Protein AF-A0A815YI88-F1 (afdb_monomer)

Foldseek 3Di:
DDPPVVVVVVCCVCVVPPVVPPPPDPPDPQWDQPPPQRDIDGLLQQCLPDQPRLVSVSNVDQSLVPPDPQWDAQPQHRSDTHHLNNACPPDQPHPPSPSNCDPCNVQLVVQHDDPLRQLPPDFSGPDPPDPDTSNPPCVPPDLDDPNNPPPPDCSDDDDDQQQPQFDWDQDDPVRDTFTDEDPQADDRRSPGGAFWEKEKEAEAEDDPDPDFWKKKKKKFKAWPVRDTQPDIDIDIDTCVPPNPPIDIDIGHDNDGHDDLVIFIKMKMWMATPVVRGTFDIDIGGQDCSVDSYGYHYDYYYGDDPPPDD

Sequence (309 aa):
MDLLAVLLILDDVFTRCSTTGIDQSCSHPSLFHCPLSLKCISIHRLVDGVFDCYFGEDEVFPTCQLNDSRRFTCKSEPNKCLSPIALYNGKADCKNNEDEMTETQRNILHGYIPFGLLCDGINDSLLLELNETDETNCEYWPCNNPYTRCNAFRNCFNEIWYCNRGILIRFNINETKKCLCPPSYFGNRCQWQNQRISLTLQLAYRTVSYTIAVFQIIILLIDEQRQISSYYEQITYVPKRDCDTKFNLYILYPDRPKNFSTNYSIHIDIFDKILLTYVASWYLSIPFQFLPVNRIATQLFIPSISLIT

Secondary structure (DSSP, 8-state):
--HHHHHHHHHHHHHHT----S-SS--STTEEEETTTTEEEEGGGSSSSS--STTSGGGSS-GGGS--TTSEEETTEEEEEE-GGGSSSSS--SGGGTTTS-HHHHHHTTT---GGGTTSSS-----TT-S--TTSSGGGS-SSSTTTTTSSS----SS-TTSTTSEEEEETTTTEEEEEPPTTEESTTS-EEPPEEEEEEEEEE--SS-----EEEEEEEE-TT-PEEEEEEEEEE-HHHHTT-EEEEEEEPSSSSPPSSS--EEEEEEEETTTTEEEEEEEEE-S-TTSSEEEEEEEEEEPP-----

Structure (mmCIF, N/CA/C/O backbone):
data_AF-A0A815YI88-F1
#
_entry.id   AF-A0A815YI88-F1
#
loop_
_atom_site.group_PDB
_atom_site.id
_atom_site.type_symbol
_atom_site.label_atom_id
_atom_site.label_alt_id
_atom_site.label_comp_id
_atom_site.label_asym_id
_atom_site.label_entity_id
_atom_site.label_seq_id
_atom_site.pdbx_PDB_ins_code
_atom_site.Cartn_x
_atom_site.Cartn_y
_atom_site.Cartn_z
_atom_site.occupancy
_atom_site.B_iso_or_equiv
_atom_site.auth_seq_id
_atom_site.auth_comp_id
_atom_site.auth_asym_id
_atom_site.auth_atom_id
_atom_site.pdbx_PDB_model_num
ATOM 1 N N . MET A 1 1 ? -23.944 16.310 16.059 1.00 48.16 1 MET A N 1
ATOM 2 C CA . MET A 1 1 ? -23.753 16.248 14.596 1.00 48.16 1 MET A CA 1
ATOM 3 C C . MET A 1 1 ? -23.046 17.534 14.215 1.00 48.16 1 MET A C 1
ATOM 5 O O . MET A 1 1 ? -23.696 18.505 13.857 1.00 48.16 1 MET A O 1
ATOM 9 N N . ASP A 1 2 ? -21.734 17.578 14.433 1.00 43.19 2 ASP A N 1
ATOM 10 C CA . ASP A 1 2 ? -20.955 18.799 14.243 1.00 43.19 2 ASP A CA 1
ATOM 11 C C . ASP A 1 2 ? -20.420 18.838 12.819 1.00 43.19 2 ASP A C 1
ATOM 13 O O . ASP A 1 2 ? -19.425 18.189 12.499 1.00 43.19 2 ASP A O 1
ATOM 17 N N . LEU A 1 3 ? -21.077 19.637 11.972 1.00 46.56 3 LEU A N 1
ATOM 18 C CA . LEU A 1 3 ? -20.552 20.059 10.668 1.00 46.56 3 LEU A CA 1
ATOM 19 C C . LEU A 1 3 ? -19.097 20.547 10.780 1.00 46.56 3 LEU A C 1
ATOM 21 O O . LEU A 1 3 ? -18.315 20.367 9.857 1.00 46.56 3 LEU A O 1
ATOM 25 N N . LEU A 1 4 ? -18.741 21.112 11.937 1.00 47.62 4 LEU A N 1
ATOM 26 C CA . LEU A 1 4 ? -17.405 21.580 12.290 1.00 47.62 4 LEU A CA 1
ATOM 27 C C . LEU A 1 4 ? -16.355 20.462 12.323 1.00 47.62 4 LEU A C 1
ATOM 29 O O . LEU A 1 4 ? -15.236 20.686 11.887 1.00 47.62 4 LEU A O 1
ATOM 33 N N . ALA A 1 5 ? -16.698 19.256 12.785 1.00 49.94 5 ALA A N 1
ATOM 34 C CA . ALA A 1 5 ? -15.752 18.138 12.813 1.00 49.94 5 ALA A CA 1
ATOM 35 C C . ALA A 1 5 ? -15.472 17.603 11.400 1.00 49.94 5 ALA A C 1
ATOM 37 O O . ALA A 1 5 ? -14.335 17.275 11.075 1.00 49.94 5 ALA A O 1
ATOM 38 N N . VAL A 1 6 ? -16.499 17.579 10.543 1.00 53.03 6 VAL A N 1
ATOM 39 C CA . VAL A 1 6 ? -16.359 17.213 9.125 1.00 53.03 6 VAL A CA 1
ATOM 40 C C . VAL A 1 6 ? -15.556 18.277 8.373 1.00 53.03 6 VAL A C 1
ATOM 42 O O . VAL A 1 6 ? -14.667 17.927 7.606 1.00 53.03 6 VAL A O 1
ATOM 45 N N . LEU A 1 7 ? -15.796 19.565 8.644 1.00 53.69 7 LEU A N 1
ATOM 46 C CA . LEU A 1 7 ? -15.020 20.677 8.084 1.00 53.69 7 LEU A CA 1
ATOM 47 C C . LEU A 1 7 ? -13.553 20.650 8.516 1.00 53.69 7 LEU A C 1
ATOM 49 O O . LEU A 1 7 ? -12.688 20.855 7.681 1.00 53.69 7 LEU A O 1
ATOM 53 N N . LEU A 1 8 ? -13.259 20.336 9.780 1.00 54.03 8 LEU A N 1
ATOM 54 C CA . LEU A 1 8 ? -11.881 20.233 10.270 1.00 54.03 8 LEU A CA 1
ATOM 55 C C . LEU A 1 8 ? -11.125 19.047 9.652 1.00 54.03 8 LEU A C 1
ATOM 57 O O . LEU A 1 8 ? -9.927 19.150 9.399 1.00 54.03 8 LEU A O 1
ATOM 61 N N . ILE A 1 9 ? -11.817 17.935 9.378 1.00 53.88 9 ILE A N 1
ATOM 62 C CA . ILE A 1 9 ? -11.241 16.804 8.637 1.00 53.88 9 ILE A CA 1
ATOM 63 C C . ILE A 1 9 ? -11.025 17.189 7.173 1.00 53.88 9 ILE A C 1
ATOM 65 O O . ILE A 1 9 ? -9.971 16.882 6.631 1.00 53.88 9 ILE A O 1
ATOM 69 N N . LEU A 1 10 ? -11.975 17.885 6.542 1.00 55.25 10 LEU A N 1
ATOM 70 C CA . LEU A 1 10 ? -11.810 18.402 5.183 1.00 55.25 10 LEU A CA 1
ATOM 71 C C . LEU A 1 10 ? -10.631 19.381 5.112 1.00 55.25 10 LEU A C 1
ATOM 73 O O . LEU A 1 10 ? -9.791 19.226 4.236 1.00 55.25 10 LEU A O 1
ATOM 7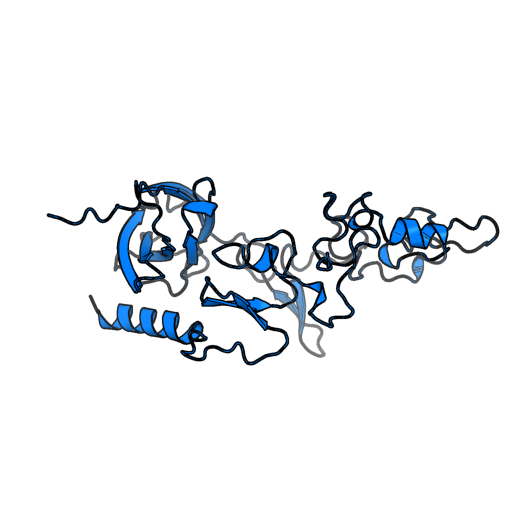7 N N . ASP A 1 11 ? -10.499 20.310 6.056 1.00 48.44 11 ASP A N 1
ATOM 78 C CA . ASP A 1 11 ? -9.387 21.260 6.099 1.00 48.44 11 ASP A CA 1
ATOM 79 C C . ASP A 1 11 ? -8.038 20.558 6.318 1.00 48.44 11 ASP A C 1
ATOM 81 O O . ASP A 1 11 ? -7.087 20.901 5.624 1.00 48.44 11 ASP A O 1
ATOM 85 N N . ASP A 1 12 ? -7.920 19.542 7.188 1.00 49.91 12 ASP A N 1
ATOM 86 C CA . ASP A 1 12 ? -6.674 18.755 7.349 1.00 49.91 12 ASP A CA 1
ATOM 87 C C . ASP A 1 12 ? -6.379 17.873 6.112 1.00 49.91 12 ASP A C 1
ATOM 89 O O . ASP A 1 12 ? -5.225 17.751 5.695 1.00 49.91 12 ASP A O 1
ATOM 93 N N . VAL A 1 13 ? -7.412 17.319 5.459 1.00 51.47 13 VAL A N 1
ATOM 94 C CA . VAL A 1 13 ? -7.309 16.562 4.191 1.00 51.47 13 VAL A CA 1
ATOM 95 C C . VAL A 1 13 ? -6.851 17.465 3.042 1.00 51.47 13 VAL A C 1
ATOM 97 O O . VAL A 1 13 ? -5.975 17.080 2.263 1.00 51.47 13 VAL A O 1
ATOM 100 N N . PHE A 1 14 ? -7.394 18.679 2.943 1.00 46.66 14 PHE A N 1
ATOM 101 C CA . PHE A 1 14 ? -7.033 19.638 1.904 1.00 46.66 14 PHE A CA 1
ATOM 102 C C . PHE A 1 14 ? -5.700 20.336 2.198 1.00 46.66 14 PHE A C 1
ATOM 104 O O . PHE A 1 14 ? -4.940 20.569 1.264 1.00 46.66 14 PHE A O 1
ATOM 111 N N . THR A 1 15 ? -5.336 20.604 3.457 1.00 42.03 15 THR A N 1
ATOM 112 C CA . THR A 1 15 ? -4.059 21.269 3.792 1.00 42.03 15 THR A CA 1
ATOM 113 C C . THR A 1 15 ? -2.852 20.335 3.754 1.00 42.03 15 THR A C 1
ATOM 115 O O . THR A 1 15 ? -1.777 20.779 3.352 1.00 42.03 15 THR A O 1
ATOM 118 N N . ARG A 1 16 ? -2.993 19.035 4.056 1.00 43.34 16 ARG A N 1
ATOM 119 C CA . ARG A 1 16 ? -1.872 18.076 3.935 1.00 43.34 16 ARG A CA 1
ATOM 120 C C . ARG A 1 16 ? -1.497 17.731 2.495 1.00 43.34 16 ARG A C 1
ATOM 122 O O . ARG A 1 16 ? -0.395 17.236 2.258 1.00 43.34 16 ARG A O 1
ATOM 129 N N . CYS A 1 17 ? -2.377 18.007 1.537 1.00 38.62 17 CYS A N 1
ATOM 130 C CA . CYS A 1 17 ? -2.108 17.831 0.110 1.00 38.62 17 CYS A CA 1
ATOM 131 C C . CYS A 1 17 ? -2.345 19.097 -0.719 1.00 38.62 17 CYS A C 1
ATOM 133 O O . CYS A 1 17 ? -2.409 19.007 -1.945 1.00 38.62 17 CYS A O 1
ATOM 135 N N . SER A 1 18 ? -2.356 20.284 -0.099 1.00 35.25 18 SER A N 1
ATOM 136 C CA . SER A 1 18 ? -2.237 21.537 -0.847 1.00 35.25 18 SER A CA 1
ATOM 137 C C . SER A 1 18 ? -0.776 21.788 -1.242 1.00 35.25 18 SER A C 1
ATOM 139 O O . SER A 1 18 ? -0.137 22.759 -0.854 1.00 35.25 18 SER A O 1
ATOM 141 N N . THR A 1 19 ? -0.234 20.870 -2.038 1.00 40.72 19 THR A N 1
ATOM 142 C CA . THR A 1 19 ? 0.469 21.275 -3.256 1.00 40.72 19 THR A CA 1
ATOM 143 C C . THR A 1 19 ? -0.492 21.279 -4.448 1.00 40.72 19 THR A C 1
ATOM 145 O O . THR A 1 19 ? -0.055 21.293 -5.592 1.00 40.72 19 THR A O 1
ATOM 148 N N . THR A 1 20 ? -1.805 21.403 -4.219 1.00 45.03 20 THR A N 1
ATOM 149 C CA . THR A 1 20 ? -2.647 22.246 -5.082 1.00 45.03 20 THR A CA 1
ATOM 150 C C . THR A 1 20 ? -2.278 23.707 -4.842 1.00 45.03 20 THR A C 1
ATOM 152 O O . THR A 1 20 ? -3.082 24.529 -4.405 1.00 45.03 20 THR A O 1
ATOM 155 N N . GLY A 1 21 ? -1.014 24.023 -5.115 1.00 37.41 21 GLY A N 1
ATOM 156 C CA . GLY A 1 21 ? -0.670 25.369 -5.483 1.00 37.41 21 GLY A CA 1
ATOM 157 C C . GLY A 1 21 ? -1.466 25.671 -6.741 1.00 37.41 21 GLY A C 1
ATOM 158 O O . GLY A 1 21 ? -1.438 24.925 -7.716 1.00 37.41 21 GLY A O 1
ATOM 159 N N . ILE A 1 22 ? -2.128 26.813 -6.724 1.00 45.34 22 ILE A N 1
ATOM 160 C CA . ILE A 1 22 ? -2.465 27.568 -7.931 1.00 45.34 22 ILE A CA 1
ATOM 161 C C . ILE A 1 22 ? -1.175 27.908 -8.732 1.00 45.34 22 ILE A C 1
ATOM 163 O O . ILE A 1 22 ? -1.239 28.439 -9.836 1.00 45.34 22 ILE A O 1
ATOM 167 N N . ASP A 1 23 ? 0.005 27.540 -8.221 1.00 42.94 23 ASP A N 1
ATOM 168 C CA . ASP A 1 23 ? 1.272 27.540 -8.931 1.00 42.94 23 ASP A CA 1
AT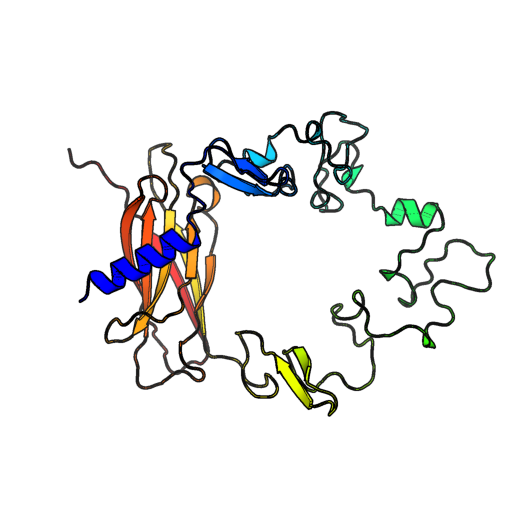OM 169 C C . ASP A 1 23 ? 1.311 26.476 -10.032 1.00 42.94 23 ASP A C 1
ATOM 171 O O . ASP A 1 23 ? 1.536 25.286 -9.814 1.00 42.94 23 ASP A O 1
ATOM 175 N N . GLN A 1 24 ? 1.186 26.974 -11.258 1.00 54.25 24 GLN A N 1
ATOM 176 C CA . GLN A 1 24 ? 1.438 26.317 -12.542 1.00 54.25 24 GLN A CA 1
ATOM 177 C C . GLN A 1 24 ? 2.887 25.806 -12.721 1.00 54.25 24 GLN A C 1
ATOM 179 O O . GLN A 1 24 ? 3.369 25.675 -13.843 1.00 54.25 24 GLN A O 1
ATOM 184 N N . SER A 1 25 ? 3.627 25.541 -11.646 1.00 56.56 25 SER A N 1
ATOM 185 C CA . SER A 1 25 ? 5.025 25.139 -11.723 1.00 56.56 25 SER A CA 1
ATOM 186 C C . SER A 1 25 ? 5.383 24.238 -10.550 1.00 56.56 25 SER A C 1
ATOM 188 O O . SER A 1 25 ? 5.445 24.679 -9.402 1.00 56.56 25 SER A O 1
ATOM 190 N N . CYS A 1 26 ? 5.658 22.963 -10.835 1.00 64.38 26 CYS A N 1
ATOM 191 C CA . CYS A 1 26 ? 6.415 22.138 -9.904 1.00 64.38 26 CYS A CA 1
ATOM 192 C C . CYS A 1 26 ? 7.809 22.788 -9.801 1.00 64.38 26 CYS A C 1
ATOM 194 O O . CYS A 1 26 ? 8.634 22.648 -10.698 1.00 64.38 26 CYS A O 1
ATOM 196 N N . SER A 1 27 ? 8.060 23.552 -8.737 1.00 63.94 27 SER A N 1
ATOM 197 C CA . SER A 1 27 ? 9.231 24.438 -8.621 1.00 63.94 27 SER A CA 1
ATOM 198 C C . SER A 1 27 ? 10.575 23.707 -8.527 1.00 63.94 27 SER A C 1
ATOM 200 O O . SER A 1 27 ? 11.631 24.337 -8.597 1.00 63.94 27 SER A O 1
ATOM 202 N N . HIS A 1 28 ? 10.555 22.379 -8.383 1.00 71.62 28 HIS A N 1
ATOM 203 C CA . HIS A 1 28 ? 11.753 21.561 -8.279 1.00 71.62 28 HIS A CA 1
ATOM 204 C C . HIS A 1 28 ? 12.099 20.901 -9.628 1.00 71.62 28 HIS A C 1
ATOM 206 O O . HIS A 1 28 ? 11.250 20.220 -10.200 1.00 71.62 28 HIS A O 1
ATOM 212 N N . PRO A 1 29 ? 13.355 20.984 -10.106 1.00 72.75 29 PRO A N 1
ATOM 213 C CA . PRO A 1 29 ? 13.770 20.445 -11.410 1.00 72.75 29 PRO A CA 1
ATOM 214 C C . PRO A 1 29 ? 13.679 18.912 -11.528 1.00 72.75 29 PRO A C 1
ATOM 216 O O . PRO A 1 29 ? 13.754 18.371 -12.626 1.00 72.75 29 PRO A O 1
ATOM 219 N N . SER A 1 30 ? 13.521 18.197 -10.409 1.00 75.25 30 SER A N 1
ATOM 220 C CA . SER A 1 30 ? 13.289 16.743 -10.386 1.00 75.25 30 SER A CA 1
ATOM 221 C C . SER A 1 30 ? 11.808 16.344 -10.360 1.00 75.25 30 SER A C 1
ATOM 223 O O . SER A 1 30 ? 11.493 15.158 -10.207 1.00 75.25 30 SER A O 1
ATOM 225 N N . LEU A 1 31 ? 10.899 17.312 -10.493 1.00 80.50 31 LEU A N 1
ATOM 226 C CA . LEU A 1 31 ? 9.464 17.089 -10.584 1.00 80.50 31 LEU A CA 1
ATOM 227 C C . LEU A 1 31 ? 8.971 17.422 -11.993 1.00 80.50 31 LEU A C 1
ATOM 229 O O . LEU A 1 31 ? 9.314 18.449 -12.568 1.00 80.50 31 LEU A O 1
ATOM 233 N N . PHE A 1 32 ? 8.139 16.542 -12.529 1.00 79.38 32 PHE A N 1
ATOM 234 C CA . PHE A 1 32 ? 7.421 16.717 -13.775 1.00 79.38 32 PHE A CA 1
ATOM 235 C C . PHE A 1 32 ? 5.964 17.056 -13.479 1.00 79.38 32 PHE A C 1
ATOM 237 O O . PHE A 1 32 ? 5.307 16.375 -12.689 1.00 79.38 32 PHE A O 1
ATOM 244 N N . HIS A 1 33 ? 5.462 18.103 -14.125 1.00 81.56 33 HIS A N 1
ATOM 245 C CA . HIS A 1 33 ? 4.051 18.448 -14.089 1.00 81.56 33 HIS A CA 1
ATOM 246 C C . HIS A 1 33 ? 3.313 17.678 -15.180 1.00 81.56 33 HIS A C 1
ATOM 248 O O . HIS A 1 33 ? 3.592 17.879 -16.357 1.00 81.56 33 HIS A O 1
ATOM 254 N N . CYS A 1 34 ? 2.360 16.836 -14.792 1.00 80.06 34 CYS A N 1
ATOM 255 C CA . CYS A 1 34 ? 1.446 16.167 -15.707 1.00 80.06 34 CYS A CA 1
ATOM 256 C C . CYS A 1 34 ? 0.489 17.210 -16.337 1.00 80.06 34 CYS A C 1
ATOM 258 O O . CYS A 1 34 ? -0.375 17.716 -15.607 1.00 80.06 34 CYS A O 1
ATOM 260 N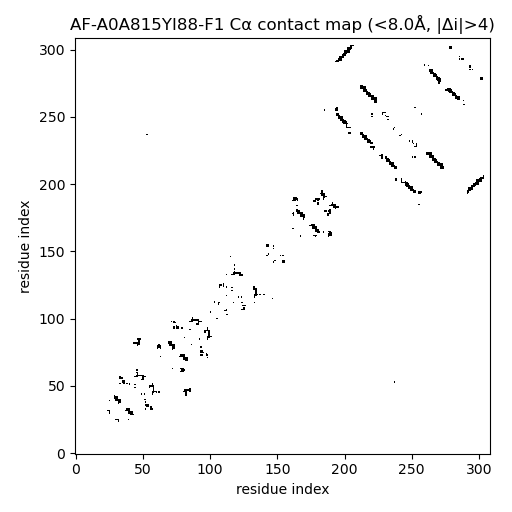 N . PRO A 1 35 ? 0.614 17.552 -17.639 1.00 75.19 35 PRO A N 1
ATOM 261 C CA . PRO A 1 35 ? -0.085 18.700 -18.225 1.00 75.19 35 PRO A CA 1
ATOM 262 C C . PRO A 1 35 ? -1.615 18.591 -18.220 1.00 75.19 35 PRO A C 1
ATOM 264 O O . PRO A 1 35 ? -2.293 19.613 -18.141 1.00 75.19 35 PRO A O 1
ATOM 267 N N . LEU A 1 36 ? -2.174 17.382 -18.271 1.00 72.38 36 LEU A N 1
ATOM 268 C CA . LEU A 1 36 ? -3.618 17.148 -18.190 1.00 72.38 36 LEU A CA 1
ATOM 269 C C . LEU A 1 36 ? -4.063 16.755 -16.778 1.00 72.38 36 LEU A C 1
ATOM 271 O O . LEU A 1 36 ? -5.183 17.049 -16.368 1.00 72.38 36 LEU A O 1
ATOM 275 N N . SER A 1 37 ? -3.198 16.074 -16.027 1.00 65.12 37 SER A N 1
ATOM 276 C CA . SER A 1 37 ? -3.555 15.469 -14.739 1.00 65.12 37 SER A CA 1
ATOM 277 C C . SER A 1 37 ? -3.434 16.415 -13.540 1.00 65.12 37 SER A C 1
ATOM 279 O O . SER A 1 37 ? -3.813 16.021 -12.439 1.00 65.12 37 SER A O 1
ATOM 281 N N . LEU A 1 38 ? -2.881 17.624 -13.715 1.00 71.88 38 LEU A N 1
ATOM 282 C CA . LEU A 1 38 ? -2.643 18.604 -12.639 1.00 71.88 38 LEU A CA 1
ATOM 283 C C . LEU A 1 38 ? -1.913 17.997 -11.420 1.00 71.88 38 LEU A C 1
ATOM 285 O O . LEU A 1 38 ? -2.131 18.383 -10.273 1.00 71.88 38 LEU A O 1
ATOM 289 N N . LYS A 1 39 ? -1.054 17.003 -11.670 1.00 75.56 39 LYS A N 1
ATOM 290 C CA . LYS A 1 39 ? -0.302 16.240 -10.666 1.00 75.56 39 LYS A CA 1
ATOM 291 C C . LYS A 1 39 ? 1.188 16.446 -10.914 1.00 75.56 39 LYS A C 1
ATOM 293 O O . LYS A 1 39 ? 1.631 16.376 -12.055 1.00 75.56 39 LYS A O 1
ATOM 298 N N . CYS A 1 40 ? 1.965 16.662 -9.856 1.00 79.50 40 CYS A N 1
ATOM 299 C CA . CYS A 1 40 ? 3.424 16.603 -9.937 1.00 79.50 40 CYS A CA 1
ATOM 300 C C . CYS A 1 40 ? 3.886 15.170 -9.640 1.00 79.50 40 CYS A C 1
ATOM 302 O O . CYS A 1 40 ? 3.509 14.588 -8.620 1.00 79.50 40 CYS A O 1
ATOM 304 N N . ILE A 1 41 ? 4.715 14.609 -10.512 1.00 78.62 41 ILE A N 1
ATOM 305 C CA . ILE A 1 41 ? 5.380 13.314 -10.322 1.00 78.62 41 ILE A CA 1
ATOM 306 C C . ILE A 1 41 ? 6.893 13.516 -10.354 1.00 78.62 41 ILE A C 1
ATOM 308 O O . ILE A 1 41 ? 7.375 14.552 -10.796 1.00 78.62 41 ILE A O 1
ATOM 312 N N . SER A 1 42 ? 7.675 12.556 -9.865 1.00 80.50 42 SER A N 1
ATOM 313 C CA . SER A 1 42 ? 9.128 12.632 -10.046 1.00 80.50 42 SER A CA 1
ATOM 314 C C . SER A 1 42 ? 9.479 12.415 -11.515 1.00 80.50 42 SER A C 1
ATOM 316 O O . SER A 1 42 ? 8.913 11.525 -12.144 1.00 80.50 42 SER A O 1
ATOM 318 N N . ILE A 1 43 ? 10.474 13.141 -12.034 1.00 77.94 43 ILE A N 1
ATOM 319 C CA . ILE A 1 43 ? 11.007 12.900 -13.384 1.00 77.94 43 ILE A CA 1
ATOM 320 C C . ILE A 1 43 ? 11.488 11.458 -13.579 1.00 77.94 43 ILE A C 1
ATOM 322 O O . ILE A 1 43 ? 11.597 11.026 -14.715 1.00 77.94 43 ILE A O 1
ATOM 326 N N . HIS A 1 44 ? 11.784 10.702 -12.514 1.00 76.88 44 HIS A N 1
ATOM 327 C CA . HIS A 1 44 ? 12.195 9.295 -12.604 1.00 76.88 44 HIS A CA 1
ATOM 328 C C . HIS A 1 44 ? 11.051 8.336 -12.951 1.00 76.88 44 HIS A C 1
ATOM 330 O O . HIS A 1 44 ? 11.332 7.224 -13.380 1.00 76.88 44 HIS A O 1
ATOM 336 N N . ARG A 1 45 ? 9.799 8.781 -12.797 1.00 77.62 45 ARG A N 1
ATOM 337 C CA . ARG A 1 45 ? 8.577 8.030 -13.119 1.00 77.62 45 ARG A CA 1
ATOM 338 C C . ARG A 1 45 ? 8.048 8.304 -14.531 1.00 77.62 45 ARG A C 1
ATOM 340 O O . ARG A 1 45 ? 6.903 8.032 -14.831 1.00 77.62 45 ARG A O 1
ATOM 347 N N . LEU A 1 46 ? 8.850 8.943 -15.385 1.00 81.31 46 LEU A N 1
ATOM 348 C CA . LEU A 1 46 ? 8.489 9.123 -16.794 1.00 81.31 46 LEU A CA 1
ATOM 349 C C . LEU A 1 46 ? 9.027 7.954 -17.607 1.00 81.31 46 LEU A C 1
ATOM 351 O O . LEU A 1 46 ? 10.252 7.741 -17.598 1.00 81.31 46 LEU A O 1
ATOM 355 N N . VAL A 1 47 ? 8.144 7.302 -18.362 1.00 78.94 47 VAL A N 1
ATOM 356 C CA . VAL A 1 47 ? 8.448 6.140 -19.206 1.00 78.94 47 VAL A CA 1
ATOM 357 C C . VAL A 1 47 ? 9.031 5.019 -18.345 1.00 78.94 47 VAL A C 1
ATOM 359 O O . VAL A 1 47 ? 10.152 4.548 -18.559 1.00 78.94 47 VAL A O 1
ATOM 362 N N . ASP A 1 48 ? 8.303 4.668 -17.286 1.00 71.19 48 ASP A N 1
ATOM 363 C CA . ASP A 1 48 ? 8.604 3.531 -16.413 1.00 71.19 48 ASP A CA 1
ATOM 364 C C . ASP A 1 48 ? 7.641 2.349 -16.611 1.00 71.19 48 ASP A C 1
ATOM 366 O O . ASP A 1 48 ? 7.763 1.322 -15.941 1.00 71.19 48 ASP A O 1
ATOM 370 N N . GLY A 1 49 ? 6.730 2.463 -17.580 1.00 71.62 49 GLY A N 1
ATOM 371 C CA . GLY A 1 49 ? 5.710 1.471 -17.883 1.00 71.62 49 GLY A CA 1
ATOM 372 C C . GLY A 1 49 ? 4.477 1.571 -16.983 1.00 71.62 49 GLY A C 1
ATOM 373 O O . GLY A 1 49 ? 3.561 0.757 -17.141 1.00 71.62 49 GLY A O 1
ATOM 374 N N . VAL A 1 50 ? 4.425 2.534 -16.055 1.00 75.31 50 VAL A N 1
ATOM 375 C CA . VAL A 1 50 ? 3.327 2.743 -15.109 1.00 75.31 50 VAL A CA 1
ATOM 376 C C . VAL A 1 50 ? 2.661 4.090 -15.375 1.00 75.31 50 VAL A C 1
ATOM 378 O O . VAL A 1 50 ? 3.297 5.120 -15.493 1.00 75.31 50 VAL A O 1
ATOM 381 N N . PHE A 1 51 ? 1.328 4.102 -15.422 1.00 76.12 51 PHE A N 1
ATOM 382 C CA . PHE A 1 51 ? 0.572 5.352 -15.527 1.00 76.12 51 PHE A CA 1
ATOM 383 C C . PHE A 1 51 ? 0.451 6.039 -14.157 1.00 76.12 51 PHE A C 1
ATOM 385 O O . PHE A 1 51 ? -0.523 5.831 -13.417 1.00 76.12 51 PHE A O 1
ATOM 392 N N . ASP A 1 52 ? 1.438 6.863 -13.819 1.00 76.56 52 ASP A N 1
ATOM 393 C CA . ASP A 1 52 ? 1.464 7.748 -12.660 1.00 76.56 52 ASP A CA 1
ATOM 394 C C . ASP A 1 52 ? 0.656 9.036 -12.866 1.00 76.56 52 ASP A C 1
ATOM 396 O O . ASP A 1 52 ? 0.040 9.528 -11.906 1.00 76.56 52 ASP A O 1
ATOM 400 N N . CYS A 1 53 ? 0.610 9.585 -14.081 1.00 78.69 53 CYS A N 1
ATOM 401 C CA . CYS A 1 53 ? -0.337 10.644 -14.435 1.00 78.69 53 CYS A CA 1
ATOM 402 C C . CYS A 1 53 ? -1.742 10.044 -14.669 1.00 78.69 53 CYS A C 1
ATOM 404 O O . CYS A 1 53 ? -1.888 8.936 -15.182 1.00 78.69 53 CYS A O 1
ATOM 406 N N . TYR A 1 54 ? -2.813 10.777 -14.329 1.00 73.62 54 TYR A N 1
ATOM 407 C CA . TYR A 1 54 ? -4.198 10.290 -14.476 1.00 73.62 54 TYR A CA 1
ATOM 408 C C . TYR A 1 54 ? -4.544 9.891 -15.919 1.00 73.62 54 TYR A C 1
ATOM 410 O O . TYR A 1 54 ? -5.361 8.993 -16.122 1.00 73.62 54 TYR A O 1
ATOM 418 N N . PHE A 1 55 ? -3.921 10.541 -16.906 1.00 73.44 55 PHE A N 1
ATOM 419 C CA . PHE A 1 55 ? -4.143 10.287 -18.335 1.00 73.44 55 PHE A CA 1
ATOM 420 C C . PHE A 1 55 ? -3.036 9.485 -19.020 1.00 73.44 55 PHE A C 1
ATOM 422 O O . PHE A 1 55 ? -3.129 9.264 -20.225 1.00 73.44 55 PHE A O 1
ATOM 429 N N . GLY A 1 56 ? -2.013 9.049 -18.281 1.00 74.31 56 GLY A N 1
ATOM 430 C CA . GLY A 1 56 ? -0.901 8.280 -18.840 1.00 74.31 56 GLY A CA 1
ATOM 431 C C . GLY A 1 56 ? 0.032 9.066 -19.769 1.00 74.31 56 GLY A C 1
ATOM 432 O O . GLY A 1 56 ? 0.687 8.496 -20.636 1.00 74.31 56 GLY A O 1
ATOM 433 N N . GLU A 1 57 ? 0.042 10.391 -19.639 1.00 79.38 57 GLU A N 1
ATOM 434 C CA . GLU A 1 57 ? 0.885 11.306 -20.419 1.00 79.38 57 GLU A CA 1
ATOM 435 C C . GLU A 1 57 ? 2.378 11.220 -20.066 1.00 79.38 57 GLU A C 1
ATOM 437 O O . GLU A 1 57 ? 3.231 11.537 -20.891 1.00 79.38 57 GLU A O 1
ATOM 442 N N . ASP A 1 58 ? 2.687 10.740 -18.866 1.00 79.19 58 ASP A N 1
ATOM 443 C CA . ASP A 1 58 ? 4.021 10.381 -18.387 1.00 79.19 58 ASP A CA 1
ATOM 444 C C . ASP A 1 58 ? 4.709 9.298 -19.221 1.00 79.19 58 ASP A C 1
ATOM 446 O O . ASP A 1 58 ? 5.928 9.334 -19.383 1.00 79.19 58 ASP A O 1
ATOM 450 N N . GLU A 1 59 ? 3.931 8.396 -19.817 1.00 82.06 59 GLU A N 1
ATOM 451 C CA . GLU A 1 59 ? 4.438 7.278 -20.621 1.00 82.06 59 GLU A CA 1
ATOM 452 C C . GLU A 1 59 ? 4.623 7.625 -22.106 1.00 82.06 59 GLU A C 1
ATOM 454 O O . GLU A 1 59 ? 5.248 6.880 -22.860 1.00 82.06 59 GLU A O 1
ATOM 459 N N . VAL A 1 60 ? 4.093 8.770 -22.544 1.00 77.38 60 VAL A N 1
ATOM 460 C CA . VAL A 1 60 ? 4.180 9.254 -23.937 1.00 77.38 60 VAL A CA 1
ATOM 461 C C . VAL A 1 60 ? 5.147 10.445 -24.052 1.00 77.38 60 VAL A C 1
ATOM 463 O O . VAL A 1 60 ? 5.359 10.997 -25.133 1.00 77.38 60 VAL A O 1
ATOM 466 N N . PHE A 1 61 ? 5.766 10.851 -22.941 1.00 73.12 61 PHE A N 1
ATOM 467 C CA . PHE A 1 61 ? 6.637 12.016 -22.886 1.00 73.12 61 PHE A CA 1
ATOM 468 C C . PHE A 1 61 ? 8.017 11.748 -23.525 1.00 73.12 61 PHE A C 1
ATOM 470 O O . PHE A 1 61 ? 8.635 10.719 -23.239 1.00 73.12 61 PHE A O 1
ATOM 477 N N . PRO A 1 62 ? 8.566 12.667 -24.349 1.00 70.56 62 PRO A N 1
ATOM 478 C CA . PRO A 1 62 ? 9.911 12.536 -24.910 1.00 70.56 62 PRO A CA 1
ATOM 479 C C . PRO A 1 62 ? 10.985 12.741 -23.828 1.00 70.56 62 PRO A C 1
ATOM 481 O O . PRO A 1 62 ? 11.517 13.830 -23.617 1.00 70.56 62 PRO A O 1
ATOM 484 N N . THR A 1 63 ? 11.335 11.659 -23.142 1.00 65.69 63 THR A N 1
ATOM 485 C CA . THR A 1 63 ? 12.247 11.641 -21.990 1.00 65.69 63 THR A CA 1
ATOM 486 C C . THR A 1 63 ? 13.711 11.909 -22.324 1.00 65.69 63 THR A C 1
ATOM 488 O O . THR A 1 63 ? 14.456 12.313 -21.435 1.00 65.69 63 THR A O 1
ATOM 491 N N . CYS A 1 64 ? 14.140 11.746 -23.580 1.00 66.69 64 CYS A N 1
ATOM 492 C CA . CYS A 1 64 ? 15.527 12.003 -23.993 1.00 66.69 64 CYS A CA 1
ATOM 493 C C . CYS A 1 64 ? 15.942 13.480 -23.933 1.00 66.69 64 CYS A C 1
ATOM 495 O O . CYS A 1 64 ? 17.126 13.788 -24.021 1.00 66.69 64 CYS A O 1
ATOM 497 N N . GLN A 1 65 ? 14.987 14.403 -23.786 1.00 66.62 65 GLN A N 1
ATOM 498 C CA . GLN A 1 65 ? 15.276 15.824 -23.576 1.00 66.62 65 GLN A CA 1
ATOM 499 C C . GLN A 1 65 ? 15.662 16.137 -22.121 1.00 66.62 65 GLN A C 1
ATOM 501 O O . GLN A 1 65 ? 16.202 17.207 -21.839 1.00 66.62 65 GLN A O 1
ATOM 506 N N . LEU A 1 66 ? 15.398 15.214 -21.190 1.00 68.38 66 LEU A N 1
ATOM 507 C CA . LEU A 1 66 ? 15.805 15.341 -19.798 1.00 68.38 66 LEU A CA 1
ATOM 508 C C . LEU A 1 66 ? 17.265 14.901 -19.691 1.00 68.38 66 LEU A C 1
ATOM 510 O O . LEU A 1 66 ? 17.587 13.733 -19.884 1.00 68.38 66 LEU A O 1
ATOM 514 N N . ASN A 1 67 ? 18.144 15.851 -19.379 1.00 65.44 67 ASN A N 1
ATOM 515 C CA . ASN A 1 67 ? 19.595 15.673 -19.276 1.00 65.44 67 ASN A CA 1
ATOM 516 C C . ASN A 1 67 ? 19.994 14.882 -17.998 1.00 65.44 67 ASN A C 1
ATOM 518 O O . ASN A 1 67 ? 20.823 15.331 -17.209 1.00 65.44 67 ASN A O 1
ATOM 522 N N . ASP A 1 68 ? 19.346 13.741 -17.737 1.00 66.31 68 ASP A N 1
ATOM 523 C CA . ASP A 1 68 ? 19.581 12.865 -16.582 1.00 66.31 68 ASP A CA 1
ATOM 524 C C . ASP A 1 68 ? 20.466 11.682 -16.992 1.00 66.31 68 ASP A C 1
ATOM 526 O O . ASP A 1 68 ? 20.072 10.837 -17.796 1.00 66.31 68 ASP A O 1
ATOM 530 N N . SER A 1 69 ? 21.661 11.604 -16.404 1.00 65.00 69 SER A N 1
ATOM 531 C CA . SER A 1 69 ? 22.671 10.579 -16.698 1.00 65.00 69 SER A CA 1
ATOM 532 C C . SER A 1 69 ? 22.250 9.156 -16.324 1.00 65.00 69 SER A C 1
ATOM 534 O O . SER A 1 69 ? 22.925 8.203 -16.701 1.00 65.00 69 SER A O 1
ATOM 536 N N . ARG A 1 70 ? 21.155 8.999 -15.573 1.00 69.56 70 ARG A N 1
ATOM 537 C CA . ARG A 1 70 ? 20.656 7.697 -15.111 1.00 69.56 70 ARG A CA 1
ATOM 538 C C . ARG A 1 70 ? 19.664 7.040 -16.069 1.00 69.56 70 ARG A C 1
ATOM 540 O O . ARG A 1 70 ? 19.248 5.920 -15.805 1.00 69.56 70 ARG A O 1
ATOM 547 N N . ARG A 1 71 ? 19.254 7.708 -17.149 1.00 74.69 71 ARG A N 1
ATOM 548 C CA . ARG A 1 71 ? 18.306 7.148 -18.127 1.00 74.69 71 ARG A CA 1
ATOM 549 C C . ARG A 1 71 ? 19.028 6.307 -19.177 1.00 74.69 71 ARG A C 1
ATOM 551 O O . ARG A 1 71 ? 20.100 6.682 -19.644 1.00 74.69 71 ARG A O 1
ATOM 558 N N . PHE A 1 72 ? 18.423 5.185 -19.561 1.00 75.69 72 PHE A N 1
ATOM 559 C CA . PHE A 1 72 ? 18.985 4.283 -20.565 1.00 75.69 72 PHE A CA 1
ATOM 560 C C . PHE A 1 72 ? 18.462 4.634 -21.956 1.00 75.69 72 PHE A C 1
ATOM 562 O O . PHE A 1 72 ? 17.254 4.701 -22.174 1.00 75.69 72 PHE A O 1
ATOM 569 N N . THR A 1 73 ? 19.370 4.851 -22.902 1.00 75.75 73 THR A N 1
ATOM 570 C CA . THR A 1 73 ? 19.046 5.080 -24.311 1.00 75.75 73 THR A CA 1
ATOM 571 C C . THR A 1 73 ? 19.090 3.761 -25.073 1.00 75.75 73 THR A C 1
ATOM 573 O O . THR A 1 73 ? 20.116 3.077 -25.078 1.00 75.75 73 THR A O 1
ATOM 576 N N . CYS A 1 74 ? 18.004 3.412 -25.769 1.00 76.00 74 CYS A N 1
ATOM 577 C CA . CYS A 1 74 ? 18.043 2.290 -26.706 1.00 76.00 74 CYS A CA 1
ATOM 578 C C . CYS A 1 74 ? 19.032 2.631 -27.839 1.00 76.00 74 CYS A C 1
ATOM 580 O O . CYS A 1 74 ? 18.872 3.655 -28.509 1.00 76.00 74 CYS A O 1
ATOM 582 N N . LYS A 1 75 ? 20.026 1.779 -28.127 1.00 75.62 75 LYS A N 1
ATOM 583 C CA . LYS A 1 75 ? 20.973 2.021 -29.239 1.00 75.62 75 LYS A CA 1
ATOM 584 C C . LYS A 1 75 ? 20.258 1.971 -30.584 1.00 75.62 75 LYS A C 1
ATOM 586 O O . LYS A 1 75 ? 20.583 2.726 -31.497 1.00 75.62 75 LYS A O 1
ATOM 591 N N . SER A 1 76 ? 19.266 1.092 -30.675 1.00 71.56 76 SER A N 1
ATOM 592 C CA . SER A 1 76 ? 18.418 0.924 -31.853 1.00 71.56 76 SER A CA 1
ATOM 593 C C . SER A 1 76 ? 17.393 2.057 -32.047 1.00 71.56 76 SER A C 1
ATOM 595 O O . SER A 1 76 ? 16.895 2.241 -33.157 1.00 71.56 76 SER A O 1
ATOM 597 N N . GLU A 1 77 ? 17.064 2.822 -30.997 1.00 73.56 77 GLU A N 1
ATOM 598 C CA . GLU A 1 77 ? 16.063 3.899 -31.033 1.00 73.56 77 GLU A CA 1
ATOM 599 C C . GLU A 1 77 ? 16.538 5.120 -30.222 1.00 73.56 77 GLU A C 1
ATOM 601 O O . GLU A 1 77 ? 16.192 5.255 -29.049 1.00 73.56 77 GLU A O 1
ATOM 606 N N . PRO A 1 78 ? 17.290 6.058 -30.832 1.00 69.94 78 PRO A N 1
ATOM 607 C CA . PRO A 1 78 ? 17.931 7.159 -30.102 1.00 69.94 78 PRO A CA 1
ATOM 608 C C . PRO A 1 78 ? 16.947 8.152 -29.461 1.00 69.94 78 PRO A C 1
ATOM 610 O O . PRO A 1 78 ? 17.332 8.907 -28.576 1.00 69.94 78 PRO A O 1
ATOM 613 N N . ASN A 1 79 ? 15.677 8.145 -29.885 1.00 72.25 79 ASN A N 1
ATOM 614 C CA . ASN A 1 79 ? 14.620 8.988 -29.317 1.00 72.25 79 ASN A CA 1
ATOM 615 C C . ASN A 1 79 ? 13.860 8.317 -28.159 1.00 72.25 79 ASN A C 1
ATOM 617 O O . ASN A 1 79 ? 1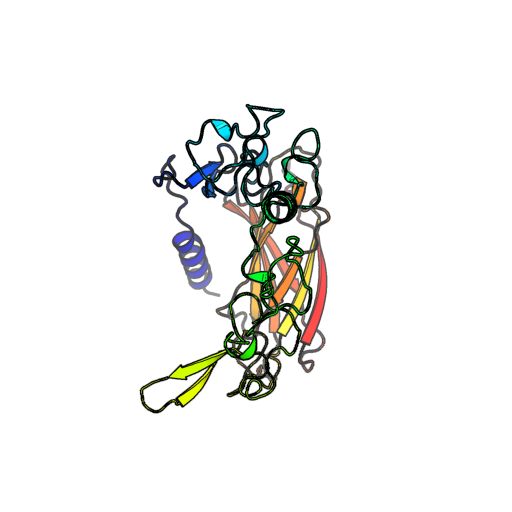2.923 8.917 -27.631 1.00 72.25 79 ASN A O 1
ATOM 621 N N . LYS A 1 80 ? 14.229 7.088 -27.771 1.00 74.00 80 LYS A N 1
ATOM 622 C CA . LYS A 1 80 ? 13.579 6.337 -26.696 1.00 74.00 80 LYS A CA 1
ATOM 623 C C . LYS A 1 80 ? 14.522 6.201 -25.500 1.00 74.00 80 LYS A C 1
ATOM 625 O O . LYS A 1 80 ? 15.527 5.495 -25.567 1.00 74.00 80 LYS A O 1
ATOM 630 N N . CYS A 1 81 ? 14.180 6.892 -24.412 1.00 78.38 81 CYS A N 1
ATOM 631 C CA . CYS A 1 81 ? 14.953 6.896 -23.173 1.00 78.38 81 CYS A CA 1
ATOM 632 C C . CYS A 1 81 ? 14.133 6.308 -22.026 1.00 78.38 81 CYS A C 1
ATOM 634 O O . CYS A 1 81 ? 13.178 6.923 -21.543 1.00 78.38 81 CYS A O 1
ATOM 636 N N . LEU A 1 82 ? 14.529 5.127 -21.576 1.00 75.56 82 LEU A N 1
ATOM 637 C CA . LEU A 1 82 ? 13.841 4.377 -20.536 1.00 75.56 82 LEU A CA 1
ATOM 638 C C . LEU A 1 82 ? 14.283 4.835 -19.143 1.00 75.56 82 LEU A C 1
ATOM 640 O O . LEU A 1 82 ? 15.417 5.294 -18.939 1.00 75.56 82 LEU A O 1
ATOM 644 N N . SER A 1 83 ? 13.371 4.734 -18.177 1.00 72.75 83 SER A N 1
ATOM 645 C CA . SER A 1 83 ? 13.734 4.856 -16.766 1.00 72.75 83 SER A CA 1
ATOM 646 C C . SER A 1 83 ? 14.527 3.614 -16.314 1.00 72.75 83 SER A C 1
ATOM 648 O O . SER A 1 83 ? 14.352 2.539 -16.886 1.00 72.75 83 SER A O 1
ATOM 650 N N . PRO A 1 84 ? 15.359 3.709 -15.259 1.00 73.75 84 PRO A N 1
ATOM 651 C CA . PRO A 1 84 ? 16.030 2.539 -14.682 1.00 73.75 84 PRO A CA 1
ATOM 652 C C . PRO A 1 84 ? 15.084 1.413 -14.249 1.00 73.75 84 PRO A C 1
ATOM 654 O O . PRO A 1 84 ? 15.509 0.273 -14.123 1.00 73.75 84 PRO A O 1
ATOM 657 N N . ILE A 1 85 ? 13.821 1.745 -13.968 1.00 70.06 85 ILE A N 1
ATOM 658 C CA . ILE A 1 85 ? 12.793 0.801 -13.516 1.00 70.06 85 ILE A CA 1
ATOM 659 C C . ILE A 1 85 ? 12.292 -0.052 -14.689 1.00 70.06 85 ILE A C 1
ATOM 661 O O . ILE A 1 85 ? 11.906 -1.199 -14.491 1.00 70.06 85 ILE A O 1
ATOM 665 N N . ALA A 1 86 ? 12.338 0.492 -15.906 1.00 69.56 86 ALA A N 1
ATOM 666 C CA . ALA A 1 86 ? 11.978 -0.202 -17.138 1.00 69.56 86 ALA A CA 1
ATOM 667 C C . ALA A 1 86 ? 13.133 -1.042 -17.720 1.00 69.56 86 ALA A C 1
ATOM 669 O O . ALA A 1 86 ? 13.074 -1.438 -18.874 1.00 69.56 86 ALA A O 1
ATOM 670 N N . LEU A 1 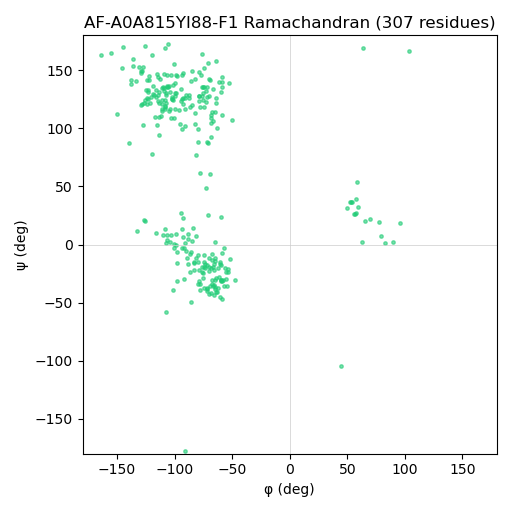87 ? 14.194 -1.291 -16.946 1.00 74.88 87 LEU A N 1
ATOM 671 C CA . LEU A 1 87 ? 15.267 -2.216 -17.309 1.00 74.88 87 LEU A CA 1
ATOM 672 C C . LEU A 1 87 ? 15.063 -3.539 -16.572 1.00 74.88 87 LEU A C 1
ATOM 674 O O . LEU A 1 87 ? 14.804 -3.535 -15.366 1.00 74.88 87 LEU A O 1
ATOM 678 N N . TYR A 1 88 ? 15.248 -4.662 -17.266 1.00 70.44 88 TYR A N 1
ATOM 679 C CA . TYR A 1 88 ? 15.123 -6.016 -16.702 1.00 70.44 88 TYR A CA 1
ATOM 680 C C . TYR A 1 88 ? 13.736 -6.323 -16.122 1.00 70.44 88 TYR A C 1
ATOM 682 O O . TYR A 1 88 ? 13.608 -7.061 -15.139 1.00 70.44 88 TYR A O 1
ATOM 690 N N . ASN A 1 89 ? 12.689 -5.741 -16.702 1.00 66.56 89 ASN A N 1
ATOM 691 C CA . ASN A 1 89 ? 11.312 -5.908 -16.244 1.00 66.56 89 ASN A CA 1
ATOM 692 C C . ASN A 1 89 ? 10.616 -7.128 -16.893 1.00 66.56 89 ASN A C 1
ATOM 694 O O . ASN A 1 89 ? 9.432 -7.376 -16.652 1.00 66.56 89 ASN A O 1
ATOM 698 N N . GLY A 1 90 ? 11.348 -7.913 -17.690 1.00 67.06 90 GLY A N 1
ATOM 699 C CA . GLY A 1 90 ? 10.869 -9.080 -18.426 1.00 67.06 90 GLY A CA 1
ATOM 700 C C . GLY A 1 90 ? 10.115 -8.734 -19.710 1.00 67.06 90 GLY A C 1
ATOM 701 O O . GLY A 1 90 ? 9.532 -9.629 -20.331 1.00 67.06 90 GLY A O 1
ATOM 702 N N . LYS A 1 91 ? 10.090 -7.460 -20.112 1.00 76.00 91 LYS A N 1
ATOM 703 C CA . LYS A 1 91 ? 9.359 -6.960 -21.273 1.00 76.00 91 LYS A CA 1
ATOM 704 C C . LYS A 1 91 ? 10.314 -6.214 -22.196 1.00 76.00 91 LYS A C 1
ATOM 706 O O . LYS A 1 91 ? 11.077 -5.368 -21.780 1.00 76.00 91 LYS A O 1
ATOM 711 N N . ALA A 1 92 ? 10.221 -6.519 -23.485 1.00 76.44 92 ALA A N 1
ATOM 712 C CA . ALA A 1 92 ? 10.999 -5.859 -24.523 1.00 76.44 92 ALA A CA 1
ATOM 713 C C . ALA A 1 92 ? 10.504 -4.422 -24.759 1.00 76.44 92 ALA A C 1
ATOM 715 O O . ALA A 1 92 ? 9.634 -4.190 -25.607 1.00 76.44 92 ALA A O 1
ATOM 716 N N . ASP A 1 93 ? 11.028 -3.457 -24.013 1.00 75.31 93 ASP A N 1
ATOM 717 C CA . ASP A 1 93 ? 10.773 -2.037 -24.213 1.00 75.31 93 ASP A CA 1
ATOM 718 C C . ASP A 1 93 ? 11.752 -1.426 -25.244 1.00 75.31 93 ASP A C 1
ATOM 720 O O . ASP A 1 93 ? 11.364 -0.478 -25.930 1.00 75.31 93 ASP A O 1
ATOM 724 N N . CYS A 1 94 ? 12.943 -1.985 -25.497 1.00 76.75 94 CYS A N 1
ATOM 725 C CA . CYS A 1 94 ? 13.792 -1.636 -26.653 1.00 76.75 94 CYS A CA 1
ATOM 726 C C . CYS A 1 94 ? 13.694 -2.666 -27.799 1.00 76.75 94 CYS A C 1
ATOM 728 O O . CYS A 1 94 ? 13.437 -3.858 -27.610 1.00 76.75 94 CYS A O 1
ATOM 730 N N . LYS A 1 95 ? 13.983 -2.224 -29.035 1.00 76.44 95 LYS A N 1
ATOM 731 C CA . LYS A 1 95 ? 14.235 -3.153 -30.153 1.00 76.44 95 LYS A CA 1
ATOM 732 C C . LYS A 1 95 ? 15.420 -4.061 -29.809 1.00 76.44 95 LYS A C 1
ATOM 734 O O . LYS A 1 95 ? 16.411 -3.592 -29.262 1.00 76.44 95 LYS A O 1
ATOM 739 N N . ASN A 1 96 ? 15.314 -5.341 -30.167 1.00 70.31 96 ASN A N 1
ATOM 740 C CA . ASN A 1 96 ? 16.308 -6.388 -29.893 1.00 70.31 96 ASN A CA 1
ATOM 741 C C . ASN A 1 96 ? 16.526 -6.742 -28.406 1.00 70.31 96 ASN A C 1
ATOM 743 O O . ASN A 1 96 ? 17.560 -7.327 -28.096 1.00 70.31 96 ASN A O 1
ATOM 747 N N . ASN A 1 97 ? 15.583 -6.438 -27.501 1.00 72.50 97 ASN A N 1
ATOM 748 C CA . ASN A 1 97 ? 15.701 -6.737 -26.060 1.00 72.50 97 ASN A CA 1
ATOM 749 C C . ASN A 1 97 ? 16.941 -6.111 -25.389 1.00 72.50 97 ASN A C 1
ATOM 751 O O . ASN A 1 97 ? 17.453 -6.648 -24.410 1.00 72.50 97 ASN A O 1
ATOM 755 N N . GLU A 1 98 ? 17.460 -4.992 -25.902 1.00 72.06 98 GLU A N 1
ATOM 756 C CA . GLU A 1 98 ? 18.675 -4.354 -25.362 1.00 72.06 98 GLU A CA 1
ATOM 757 C C . GLU A 1 98 ? 18.543 -3.938 -23.884 1.00 72.06 98 GLU A C 1
ATOM 759 O O . GLU A 1 98 ? 19.524 -3.938 -23.143 1.00 72.06 98 GLU A O 1
ATOM 764 N N . ASP A 1 99 ? 17.329 -3.592 -23.477 1.00 72.81 99 ASP A N 1
ATOM 765 C CA . ASP A 1 99 ? 16.894 -3.226 -22.128 1.00 72.81 99 ASP A CA 1
ATOM 766 C C . ASP A 1 99 ? 16.741 -4.422 -21.176 1.00 72.81 99 ASP A C 1
ATOM 768 O O . ASP A 1 99 ? 16.874 -4.273 -19.963 1.00 72.81 99 ASP A O 1
ATOM 772 N N . GLU A 1 100 ? 16.540 -5.618 -21.728 1.00 73.12 100 GLU A N 1
ATOM 773 C CA . GLU A 1 100 ? 16.340 -6.869 -20.987 1.00 73.12 100 GLU A CA 1
ATOM 774 C C . GLU A 1 100 ? 17.610 -7.736 -20.914 1.00 73.12 100 GLU A C 1
ATOM 776 O O . GLU A 1 100 ? 17.634 -8.783 -20.264 1.00 73.12 100 GLU A O 1
ATOM 781 N N . MET A 1 101 ? 18.701 -7.304 -21.557 1.00 63.31 101 MET A N 1
ATOM 782 C CA . MET A 1 101 ? 20.007 -7.968 -21.488 1.00 63.31 101 MET A CA 1
ATOM 783 C C . MET A 1 101 ? 20.771 -7.560 -20.227 1.00 63.31 101 MET A C 1
ATOM 785 O O . MET A 1 101 ? 21.341 -6.463 -20.151 1.00 63.31 101 MET A O 1
ATOM 789 N N . THR A 1 102 ? 20.806 -8.461 -19.243 1.00 57.97 102 THR A N 1
ATOM 790 C CA . THR A 1 102 ? 21.303 -8.201 -17.885 1.00 57.97 102 THR A CA 1
ATOM 791 C C . THR A 1 102 ? 22.710 -7.601 -17.869 1.00 57.97 102 THR A C 1
ATOM 793 O O . THR A 1 102 ? 23.611 -8.033 -18.590 1.00 57.97 102 THR A O 1
ATOM 796 N N . GLU A 1 103 ? 22.937 -6.626 -16.991 1.00 54.59 103 GLU A N 1
ATOM 797 C CA . GLU A 1 103 ? 24.271 -6.080 -16.721 1.00 54.59 103 GLU A CA 1
ATOM 798 C C . GLU A 1 103 ? 25.208 -7.179 -16.212 1.00 54.59 103 GLU A C 1
ATOM 800 O O . GLU A 1 103 ? 26.375 -7.182 -16.562 1.00 54.59 103 GLU A O 1
ATOM 805 N N . THR A 1 104 ? 24.685 -8.189 -15.511 1.00 48.97 104 THR A N 1
ATOM 806 C CA . THR A 1 104 ? 25.414 -9.403 -15.112 1.00 48.97 104 THR A CA 1
ATOM 807 C C . THR A 1 104 ? 25.843 -10.262 -16.297 1.00 48.97 104 THR A C 1
ATOM 809 O O . THR A 1 104 ? 26.967 -10.739 -16.303 1.00 48.97 104 THR A O 1
ATOM 812 N N . GLN A 1 105 ? 25.036 -10.396 -17.351 1.00 53.88 105 GLN A N 1
ATOM 813 C CA . GLN A 1 105 ? 25.456 -11.109 -18.563 1.00 53.88 105 GLN A CA 1
ATOM 814 C C . GLN A 1 105 ? 26.584 -10.362 -19.284 1.00 53.88 105 GLN A C 1
ATOM 816 O O . GLN A 1 105 ? 27.511 -10.994 -19.775 1.00 53.88 105 GLN A O 1
ATOM 821 N N . ARG A 1 106 ? 26.566 -9.021 -19.282 1.00 51.25 106 ARG A N 1
ATOM 822 C CA . ARG A 1 106 ? 27.683 -8.198 -19.783 1.00 51.25 106 ARG A CA 1
ATOM 823 C C . ARG A 1 106 ? 28.906 -8.229 -18.855 1.00 51.25 106 ARG A C 1
ATOM 825 O O . ARG A 1 106 ? 30.024 -8.319 -19.341 1.00 51.25 106 ARG A O 1
ATOM 832 N N . ASN A 1 107 ? 28.707 -8.197 -17.542 1.00 48.38 107 ASN A N 1
ATOM 833 C CA . ASN A 1 107 ? 29.761 -8.096 -16.530 1.00 48.38 107 ASN A CA 1
ATOM 834 C C . ASN A 1 107 ? 30.477 -9.427 -16.277 1.00 48.38 107 ASN A C 1
ATOM 836 O O . ASN A 1 107 ? 31.699 -9.429 -16.181 1.00 48.38 107 ASN A O 1
ATOM 840 N N . ILE A 1 108 ? 29.761 -10.555 -16.263 1.00 50.25 108 ILE A N 1
ATOM 841 C CA . ILE A 1 108 ? 30.341 -11.906 -16.159 1.00 50.25 108 ILE A CA 1
ATOM 842 C C . ILE A 1 108 ? 31.195 -12.211 -17.402 1.00 50.25 108 ILE A C 1
ATOM 844 O O . ILE A 1 108 ? 32.287 -12.758 -17.283 1.00 50.25 108 ILE A O 1
ATOM 848 N N . LEU A 1 109 ? 30.773 -11.754 -18.590 1.00 47.59 109 LEU A N 1
ATOM 849 C CA . LEU A 1 109 ? 31.579 -11.810 -19.821 1.00 47.59 109 LEU A CA 1
ATOM 850 C C . LEU A 1 109 ? 32.835 -10.911 -19.778 1.00 47.59 109 LEU A C 1
ATOM 852 O O . LEU A 1 109 ? 33.767 -11.135 -20.550 1.00 47.59 109 LEU A O 1
ATOM 856 N N . HIS A 1 110 ? 32.876 -9.917 -18.884 1.00 50.28 110 HIS A N 1
ATOM 857 C CA . HIS A 1 110 ? 33.990 -8.979 -18.691 1.00 50.28 110 HIS A CA 1
ATOM 858 C C . HIS A 1 110 ? 34.759 -9.183 -17.365 1.00 50.28 110 HIS A C 1
ATOM 860 O O . HIS A 1 110 ? 35.634 -8.377 -17.049 1.00 50.28 110 HIS A O 1
ATOM 866 N N . GLY A 1 111 ? 34.480 -10.252 -16.606 1.00 54.88 111 GLY A N 1
ATOM 867 C CA . GLY A 1 111 ? 35.197 -10.600 -15.369 1.00 54.88 111 GLY A CA 1
ATOM 868 C C . GLY A 1 111 ? 34.824 -9.778 -14.126 1.00 54.88 111 GLY A C 1
ATOM 869 O O . GLY A 1 111 ? 35.605 -9.726 -13.180 1.00 54.88 111 GLY A O 1
ATOM 870 N N . TYR A 1 112 ? 33.662 -9.121 -14.109 1.00 58.03 112 TYR A N 1
ATOM 871 C CA . TYR A 1 112 ? 33.168 -8.352 -12.963 1.00 58.03 112 TYR A CA 1
ATOM 872 C C . TYR A 1 112 ? 32.057 -9.114 -12.227 1.00 58.03 112 TYR A C 1
ATOM 874 O O . TYR A 1 112 ? 30.982 -9.334 -12.789 1.00 58.03 112 TYR A O 1
ATOM 882 N N . ILE A 1 113 ? 32.306 -9.478 -10.963 1.00 61.59 113 ILE A N 1
ATOM 883 C CA . ILE A 1 113 ? 31.367 -10.215 -10.104 1.00 61.59 113 ILE A CA 1
ATOM 884 C C . ILE A 1 113 ? 30.598 -9.212 -9.223 1.00 61.59 113 ILE A C 1
ATOM 886 O O . ILE A 1 113 ? 31.203 -8.504 -8.413 1.00 61.59 113 ILE A O 1
ATOM 890 N N . PRO A 1 114 ? 29.268 -9.091 -9.383 1.00 65.25 114 PRO A N 1
ATOM 891 C CA . PRO A 1 114 ? 28.425 -8.276 -8.519 1.00 65.25 114 PRO A CA 1
ATOM 892 C C . PRO A 1 114 ? 28.504 -8.720 -7.056 1.00 65.25 114 PRO A C 1
ATOM 894 O O . PRO A 1 114 ? 28.493 -9.905 -6.752 1.00 65.25 114 PRO A O 1
ATOM 897 N N . PHE A 1 115 ? 28.441 -7.761 -6.132 1.00 63.78 115 PHE A N 1
ATOM 898 C CA . PHE A 1 115 ? 28.523 -8.021 -4.688 1.00 63.78 115 PHE A CA 1
ATOM 899 C C . PHE A 1 115 ? 27.490 -9.036 -4.162 1.00 63.78 115 PHE A C 1
ATOM 901 O O . PHE A 1 115 ? 27.740 -9.709 -3.170 1.00 63.78 115 PHE A O 1
ATOM 908 N N . GLY A 1 116 ? 26.314 -9.123 -4.792 1.00 64.38 116 GLY A N 1
ATOM 909 C CA . GLY A 1 116 ? 25.254 -10.053 -4.388 1.00 64.38 116 GLY A CA 1
ATOM 910 C C . GLY A 1 116 ? 25.510 -11.519 -4.754 1.00 64.38 116 GLY A C 1
ATOM 911 O O . GLY A 1 116 ? 24.817 -12.366 -4.204 1.00 64.38 116 GLY A O 1
ATOM 912 N N . LEU A 1 117 ? 26.468 -11.780 -5.649 1.00 68.50 117 LEU A N 1
ATOM 913 C CA . LEU A 1 117 ? 26.893 -13.113 -6.093 1.00 68.50 117 LEU A CA 1
ATOM 914 C C . LEU A 1 117 ? 28.187 -13.567 -5.394 1.00 68.50 117 LEU A C 1
ATOM 916 O O . LEU A 1 117 ? 28.693 -14.641 -5.651 1.00 68.50 117 LEU A O 1
ATOM 920 N N . LEU A 1 118 ? 28.742 -12.746 -4.495 1.00 71.12 118 LEU A N 1
ATOM 921 C CA . LEU A 1 118 ? 29.904 -13.137 -3.704 1.00 71.12 118 LEU A CA 1
ATOM 922 C C . LEU A 1 118 ? 29.464 -14.039 -2.543 1.00 71.12 118 LEU A C 1
ATOM 924 O O . LEU A 1 118 ? 28.629 -13.615 -1.731 1.00 71.12 118 LEU A O 1
ATOM 928 N N . CYS A 1 119 ? 30.094 -15.205 -2.395 1.00 70.75 119 CYS A N 1
ATOM 929 C CA . CYS A 1 119 ? 29.819 -16.156 -1.318 1.00 70.75 119 CYS A CA 1
ATOM 930 C C . CYS A 1 119 ? 28.352 -16.619 -1.280 1.00 70.75 119 CYS A C 1
ATOM 932 O O . CYS A 1 119 ? 27.746 -16.717 -0.202 1.00 70.75 119 CYS A O 1
ATOM 934 N N . ASP A 1 120 ? 27.759 -16.842 -2.451 1.00 68.19 120 ASP A N 1
ATOM 935 C CA . ASP A 1 120 ? 26.394 -17.338 -2.610 1.00 68.19 120 ASP A CA 1
ATOM 936 C C . ASP A 1 120 ? 26.327 -18.873 -2.763 1.00 68.19 120 ASP A C 1
ATOM 938 O O . ASP A 1 120 ? 25.240 -19.464 -2.752 1.00 68.19 120 ASP A O 1
ATOM 942 N N . GLY A 1 121 ? 27.493 -19.527 -2.786 1.00 67.00 121 GLY A N 1
ATOM 943 C CA . GLY A 1 121 ? 27.663 -20.970 -2.908 1.00 67.00 121 GLY A CA 1
ATOM 944 C C . GLY A 1 121 ? 27.777 -21.457 -4.352 1.00 67.00 121 GLY A C 1
ATOM 945 O O . GLY A 1 121 ? 27.867 -22.672 -4.5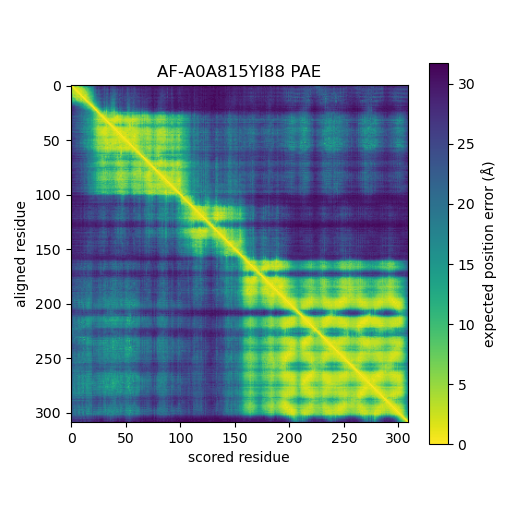68 1.00 67.00 121 GLY A O 1
ATOM 946 N N . ILE A 1 122 ? 27.766 -20.550 -5.329 1.00 73.81 122 ILE A N 1
ATOM 947 C CA . ILE A 1 122 ? 27.953 -20.824 -6.749 1.00 73.81 122 ILE A CA 1
ATOM 948 C C . ILE A 1 122 ? 29.266 -20.169 -7.169 1.00 73.81 122 ILE A C 1
ATOM 950 O O . ILE A 1 122 ? 29.540 -19.020 -6.875 1.00 73.81 122 ILE A O 1
ATOM 954 N N . ASN A 1 123 ? 30.120 -20.923 -7.856 1.00 71.88 123 ASN A N 1
ATOM 955 C CA . ASN A 1 123 ? 31.333 -20.341 -8.416 1.00 71.88 123 ASN A CA 1
ATOM 956 C C . ASN A 1 123 ? 30.979 -19.614 -9.719 1.00 71.88 123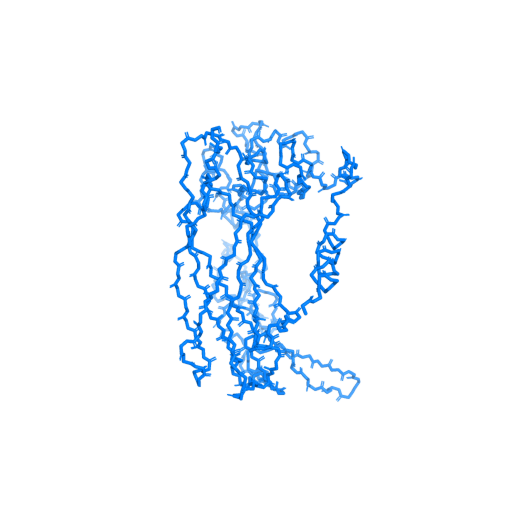 ASN A C 1
ATOM 958 O O . ASN A 1 123 ? 30.859 -20.270 -10.761 1.00 71.88 123 ASN A O 1
ATOM 962 N N . ASP A 1 124 ? 30.821 -18.291 -9.657 1.00 71.00 124 ASP A N 1
ATOM 963 C CA . ASP A 1 124 ? 30.508 -17.449 -10.817 1.00 71.00 124 ASP A CA 1
ATOM 964 C C . ASP A 1 124 ? 31.770 -16.884 -11.500 1.00 71.00 124 ASP A C 1
ATOM 966 O O . ASP A 1 124 ? 31.700 -16.247 -12.560 1.00 71.00 124 ASP A O 1
ATOM 970 N N . SER A 1 125 ? 32.955 -17.154 -10.941 1.00 67.25 125 SER A N 1
ATOM 971 C CA . SER A 1 125 ? 34.248 -16.782 -11.519 1.00 67.25 125 SER A CA 1
ATOM 972 C C . SER A 1 125 ? 34.530 -17.539 -12.828 1.00 67.25 125 SER A C 1
ATOM 974 O O . SER A 1 125 ? 34.889 -18.716 -12.836 1.00 67.25 125 SER A O 1
ATOM 976 N N . LEU A 1 126 ? 34.438 -16.844 -13.969 1.00 61.16 126 LEU A N 1
ATOM 977 C CA . LEU A 1 126 ? 34.670 -17.422 -15.306 1.00 61.16 126 LEU A CA 1
ATOM 978 C C . LEU A 1 126 ? 36.162 -17.685 -15.631 1.00 61.16 126 LEU A C 1
ATOM 980 O O . LEU A 1 126 ? 36.481 -18.284 -16.660 1.00 61.16 126 LEU A O 1
ATOM 984 N N . LEU A 1 127 ? 37.087 -17.217 -14.782 1.00 57.75 127 LEU A N 1
ATOM 985 C CA . LEU A 1 127 ? 38.538 -17.345 -14.955 1.00 57.75 127 LEU A CA 1
ATOM 986 C C . LEU A 1 127 ? 39.060 -18.597 -14.235 1.00 57.75 127 LEU A C 1
ATOM 988 O O . LEU A 1 127 ? 39.322 -18.583 -13.038 1.00 57.75 127 LEU A O 1
ATOM 992 N N . LEU A 1 128 ? 39.272 -19.666 -15.004 1.00 55.72 128 LEU A N 1
ATOM 993 C CA . LEU A 1 128 ? 39.772 -20.980 -14.565 1.00 55.72 128 LEU A CA 1
ATOM 994 C C . LEU A 1 128 ? 41.223 -20.997 -14.022 1.00 55.72 128 LEU A C 1
ATOM 996 O O . LEU A 1 128 ? 41.722 -22.069 -13.692 1.00 55.72 128 LEU A O 1
ATOM 1000 N N . GLU A 1 129 ? 41.913 -19.853 -13.933 1.00 56.16 129 GLU A N 1
ATOM 1001 C CA . GLU A 1 129 ? 43.351 -19.784 -13.599 1.00 56.16 129 GLU A CA 1
ATOM 1002 C C . GLU A 1 129 ? 43.685 -19.063 -12.279 1.00 56.16 129 GLU A C 1
ATOM 1004 O O . GLU A 1 129 ? 44.858 -18.826 -11.989 1.00 56.16 129 GLU A O 1
ATOM 1009 N N . LEU A 1 130 ? 42.694 -18.742 -11.441 1.00 60.19 130 LEU A N 1
ATOM 1010 C CA . LEU A 1 130 ? 42.934 -18.203 -10.097 1.00 60.19 130 LEU A CA 1
ATOM 1011 C C . LEU A 1 130 ? 42.566 -19.240 -9.027 1.00 60.19 130 LEU A C 1
ATOM 1013 O O . LEU A 1 130 ? 41.514 -19.868 -9.087 1.00 60.19 130 LEU A O 1
ATOM 1017 N N . ASN A 1 131 ? 43.438 -19.407 -8.025 1.00 64.56 131 ASN A N 1
ATOM 1018 C CA . ASN A 1 131 ? 43.163 -20.222 -6.829 1.00 64.56 131 ASN A CA 1
ATOM 1019 C C . ASN A 1 131 ? 42.113 -19.583 -5.903 1.00 64.56 131 ASN A C 1
ATOM 1021 O O . ASN A 1 131 ? 41.660 -20.222 -4.956 1.00 64.56 131 ASN A O 1
ATOM 1025 N N . GLU A 1 132 ? 41.771 -18.323 -6.154 1.00 69.00 132 GLU A N 1
ATOM 1026 C CA . GLU A 1 132 ? 40.787 -17.556 -5.405 1.00 69.00 132 GLU A CA 1
ATOM 1027 C C . GLU A 1 132 ? 39.574 -17.331 -6.303 1.00 69.00 132 GLU A C 1
ATOM 1029 O O . GLU A 1 132 ? 39.688 -16.756 -7.386 1.00 69.00 132 GLU A O 1
ATOM 1034 N N . THR A 1 133 ? 38.424 -17.814 -5.846 1.00 76.19 133 THR A N 1
ATOM 1035 C CA . THR A 1 133 ? 37.116 -17.541 -6.441 1.00 76.19 133 THR A CA 1
ATOM 1036 C C . THR A 1 133 ? 36.330 -16.612 -5.521 1.00 76.19 133 THR A C 1
ATOM 1038 O O . THR A 1 133 ? 36.687 -16.404 -4.358 1.00 76.19 133 THR A O 1
ATOM 1041 N N . ASP A 1 134 ? 35.219 -16.095 -6.021 1.00 73.25 134 ASP A N 1
ATOM 1042 C CA . ASP A 1 134 ? 34.158 -15.426 -5.263 1.00 73.25 134 ASP A CA 1
ATOM 1043 C C . ASP A 1 134 ? 33.609 -16.225 -4.067 1.00 73.25 134 ASP A C 1
ATOM 1045 O O . ASP A 1 134 ? 32.970 -15.646 -3.193 1.00 73.25 134 ASP A O 1
ATOM 1049 N N . GLU A 1 135 ? 33.934 -17.516 -3.978 1.00 78.56 135 GLU A N 1
ATOM 1050 C CA . GLU A 1 135 ? 33.545 -18.432 -2.901 1.00 78.56 135 GLU A CA 1
ATOM 1051 C C . GLU A 1 135 ? 34.676 -18.721 -1.895 1.00 78.56 135 GLU A C 1
ATOM 1053 O O . GLU A 1 135 ? 34.563 -19.596 -1.031 1.00 78.56 135 GLU A O 1
ATOM 1058 N N . THR A 1 136 ? 35.799 -18.008 -1.985 1.00 79.44 136 THR A N 1
ATOM 1059 C CA . THR A 1 136 ? 36.913 -18.167 -1.040 1.00 79.44 136 THR A CA 1
ATOM 1060 C C . THR A 1 136 ? 36.822 -17.182 0.125 1.00 79.44 136 THR A C 1
ATOM 1062 O O . THR A 1 136 ? 36.333 -16.064 -0.000 1.00 79.44 136 THR A O 1
ATOM 1065 N N . ASN A 1 137 ? 37.289 -17.598 1.308 1.00 76.94 137 ASN A N 1
ATOM 1066 C CA . ASN A 1 137 ? 37.330 -16.769 2.523 1.00 76.94 137 ASN A CA 1
ATOM 1067 C C . ASN A 1 137 ? 35.975 -16.181 2.988 1.00 76.94 137 ASN A C 1
ATOM 1069 O O . ASN A 1 137 ? 35.940 -15.196 3.732 1.00 76.94 137 ASN A O 1
ATOM 1073 N N . CYS A 1 138 ? 34.859 -16.833 2.652 1.00 72.38 138 CYS A N 1
ATOM 1074 C CA . CYS A 1 138 ? 33.504 -16.414 3.035 1.00 72.38 138 CYS A CA 1
ATOM 1075 C C . CYS A 1 138 ? 33.248 -16.357 4.553 1.00 72.38 138 CYS A C 1
ATOM 1077 O O . CYS A 1 138 ? 32.297 -15.718 4.997 1.00 72.38 138 CYS A O 1
ATOM 1079 N N . GLU A 1 139 ? 34.114 -16.963 5.371 1.00 70.19 139 GLU A N 1
ATOM 1080 C CA . GLU A 1 139 ? 34.062 -16.881 6.838 1.00 70.19 139 GLU A CA 1
ATOM 1081 C C . GLU A 1 139 ? 34.227 -15.447 7.369 1.00 70.19 139 GLU A C 1
ATOM 1083 O O . GLU A 1 139 ? 33.701 -15.110 8.431 1.00 70.19 139 GLU A O 1
ATOM 1088 N N . TYR A 1 140 ? 34.929 -14.585 6.626 1.00 70.81 140 TYR A N 1
ATOM 1089 C CA . TYR A 1 140 ? 35.120 -13.176 6.982 1.00 70.81 140 TYR A CA 1
ATOM 1090 C C . TYR A 1 140 ? 33.975 -12.277 6.500 1.00 70.81 140 TYR A C 1
ATOM 1092 O O . TYR A 1 140 ? 33.941 -11.088 6.831 1.00 70.81 140 TYR A O 1
ATOM 1100 N N . TRP A 1 141 ? 33.031 -12.821 5.729 1.00 64.50 141 TRP A N 1
ATOM 1101 C CA . TRP A 1 141 ? 31.925 -12.058 5.175 1.00 64.50 141 TRP A CA 1
ATOM 1102 C C . TRP A 1 141 ? 30.743 -11.999 6.151 1.00 64.50 141 TRP A C 1
ATOM 1104 O O . TRP A 1 141 ? 30.273 -13.033 6.635 1.00 64.50 141 TRP A O 1
ATOM 1114 N N . PRO A 1 142 ? 30.203 -10.805 6.463 1.00 60.31 142 PRO A N 1
ATOM 1115 C CA . PRO A 1 142 ? 29.057 -10.697 7.354 1.00 60.31 142 PRO A CA 1
ATOM 1116 C C . PRO A 1 142 ? 27.825 -11.359 6.719 1.00 60.31 142 PRO A C 1
ATOM 1118 O O . PRO A 1 142 ? 27.264 -10.857 5.746 1.00 60.31 142 PRO A O 1
ATOM 1121 N N . CYS A 1 143 ? 27.351 -12.451 7.330 1.00 61.97 143 CYS A N 1
ATOM 1122 C CA . CYS A 1 143 ? 26.193 -13.227 6.861 1.00 61.97 143 CYS A CA 1
ATOM 1123 C C . CYS A 1 143 ? 24.879 -12.420 6.801 1.00 61.97 143 CYS A C 1
ATOM 1125 O O . CYS A 1 143 ? 23.924 -12.836 6.146 1.00 61.97 143 CYS A O 1
ATOM 1127 N N . ASN A 1 144 ? 24.823 -11.262 7.471 1.00 62.84 144 ASN A N 1
ATOM 1128 C CA . ASN A 1 144 ? 23.715 -10.309 7.442 1.00 62.84 144 ASN A CA 1
ATOM 1129 C C . ASN A 1 144 ? 24.162 -9.006 6.763 1.00 62.84 144 ASN A C 1
ATOM 1131 O O . ASN A 1 144 ? 24.696 -8.105 7.412 1.00 62.84 144 ASN A O 1
ATOM 1135 N N . ASN A 1 145 ? 23.916 -8.910 5.462 1.00 62.34 145 ASN A N 1
ATOM 1136 C CA . ASN A 1 145 ? 24.164 -7.731 4.643 1.00 62.34 145 ASN A CA 1
ATOM 1137 C C . ASN A 1 145 ? 22.862 -7.343 3.897 1.00 62.34 145 ASN A C 1
ATOM 1139 O O . ASN A 1 145 ? 21.879 -8.088 3.953 1.00 62.34 145 ASN A O 1
ATOM 1143 N N . PRO A 1 146 ? 22.791 -6.182 3.219 1.00 66.88 146 PRO A N 1
ATOM 1144 C CA . PRO A 1 146 ? 21.582 -5.751 2.505 1.00 66.88 146 PRO A CA 1
ATOM 1145 C C . PRO A 1 146 ? 21.021 -6.771 1.498 1.00 66.88 146 PRO A C 1
ATOM 1147 O O . PRO A 1 146 ? 19.825 -6.735 1.222 1.00 66.88 146 PRO A O 1
ATOM 1150 N N . TYR A 1 147 ? 21.852 -7.689 0.999 1.00 59.81 147 TYR A N 1
ATOM 1151 C CA . TYR A 1 147 ? 21.504 -8.700 -0.000 1.00 59.81 147 TYR A CA 1
ATOM 1152 C C . TYR A 1 147 ? 21.042 -10.028 0.627 1.00 59.81 147 TYR A C 1
ATOM 1154 O O . TYR A 1 147 ? 20.183 -10.707 0.072 1.00 59.81 147 TYR A O 1
ATOM 1162 N N . THR A 1 148 ? 21.526 -10.381 1.823 1.00 61.34 148 THR A N 1
ATOM 1163 C CA . THR A 1 148 ? 21.159 -11.623 2.532 1.00 61.34 148 THR A CA 1
ATOM 1164 C C . THR A 1 148 ? 20.075 -11.436 3.598 1.00 61.34 148 THR A C 1
ATOM 1166 O O . THR A 1 148 ? 19.451 -12.400 4.031 1.00 61.34 148 THR A O 1
ATOM 1169 N N . ARG A 1 149 ? 19.801 -10.197 4.028 1.00 58.62 149 ARG A N 1
ATOM 1170 C CA . ARG A 1 149 ? 18.886 -9.888 5.147 1.00 58.62 149 ARG A CA 1
ATOM 1171 C C . ARG A 1 149 ? 17.413 -10.250 4.897 1.00 58.62 149 ARG A C 1
ATOM 1173 O O . ARG A 1 149 ? 16.665 -10.407 5.863 1.00 58.62 149 ARG A O 1
ATOM 1180 N N . CYS A 1 150 ? 16.988 -10.373 3.638 1.00 57.19 150 CYS A N 1
ATOM 1181 C CA . CYS A 1 150 ? 15.578 -10.552 3.261 1.00 57.19 150 CYS A CA 1
ATOM 1182 C C . CYS A 1 150 ? 15.330 -11.678 2.240 1.00 57.19 150 CYS A C 1
ATOM 1184 O O . CYS A 1 150 ? 14.224 -11.776 1.716 1.00 57.19 150 CYS A O 1
ATOM 1186 N N . ASN A 1 151 ? 16.309 -12.542 1.962 1.00 60.72 151 ASN A N 1
ATOM 1187 C CA . ASN A 1 151 ? 16.192 -13.580 0.927 1.00 60.72 151 ASN A CA 1
ATOM 1188 C C . ASN A 1 151 ? 15.439 -14.853 1.383 1.00 60.72 151 ASN A C 1
ATOM 1190 O O . ASN A 1 151 ? 15.398 -15.830 0.649 1.00 60.72 151 ASN A O 1
ATOM 1194 N N . ALA A 1 152 ? 14.839 -14.852 2.581 1.00 54.66 152 ALA A N 1
ATOM 1195 C CA . ALA A 1 152 ? 14.121 -15.979 3.196 1.00 54.66 152 ALA A CA 1
ATOM 1196 C C . ALA A 1 152 ? 14.962 -17.242 3.492 1.00 54.66 152 ALA A C 1
ATOM 1198 O O . ALA A 1 152 ? 14.428 -18.204 4.051 1.00 54.66 152 ALA A O 1
ATOM 1199 N N . PHE A 1 153 ? 16.267 -17.224 3.214 1.00 57.78 153 PHE A N 1
ATOM 1200 C CA . PHE A 1 153 ? 17.199 -18.286 3.576 1.00 57.78 153 PHE A CA 1
ATOM 1201 C C . PHE A 1 153 ? 17.879 -17.982 4.916 1.00 57.78 153 PHE A C 1
ATOM 1203 O O . PHE A 1 153 ? 18.110 -16.831 5.295 1.00 57.78 153 PHE A O 1
ATOM 1210 N N . ARG A 1 154 ? 18.163 -19.031 5.696 1.00 54.12 154 ARG A N 1
ATOM 1211 C CA . ARG A 1 154 ? 18.810 -18.896 7.007 1.00 54.12 154 ARG A CA 1
ATOM 1212 C C . ARG A 1 154 ? 20.318 -18.755 6.819 1.00 54.12 154 ARG A C 1
ATOM 1214 O O . ARG A 1 154 ? 21.063 -19.695 7.066 1.00 54.12 154 ARG A O 1
ATOM 1221 N N . ASN A 1 155 ? 20.749 -17.563 6.421 1.00 56.34 155 ASN A N 1
ATOM 1222 C CA . ASN A 1 155 ? 22.165 -17.300 6.150 1.00 56.34 155 ASN A CA 1
ATOM 1223 C C . ASN A 1 155 ? 22.999 -17.138 7.435 1.00 56.34 155 ASN A C 1
ATOM 1225 O O . ASN A 1 155 ? 24.206 -17.337 7.414 1.00 56.34 155 ASN A O 1
ATOM 1229 N N . CYS A 1 156 ? 22.368 -16.847 8.580 1.00 57.12 156 CYS A N 1
ATOM 1230 C CA . CYS A 1 156 ? 23.039 -16.780 9.881 1.00 57.12 156 CYS A CA 1
ATOM 1231 C C . CYS A 1 156 ? 22.467 -17.827 10.850 1.00 57.12 156 CYS A C 1
ATOM 1233 O O . CYS A 1 156 ? 21.252 -17.886 11.083 1.00 57.12 156 CYS A O 1
ATOM 1235 N N . PHE A 1 157 ? 23.337 -18.633 11.466 1.00 53.94 157 PHE A N 1
ATOM 1236 C CA . PHE A 1 157 ? 22.893 -19.744 12.311 1.00 53.94 157 PHE A CA 1
ATOM 1237 C C . PHE A 1 157 ? 22.429 -19.349 13.717 1.00 53.94 157 PHE A C 1
ATOM 1239 O O . PHE A 1 157 ? 21.593 -20.071 14.257 1.00 53.94 157 PHE A O 1
ATOM 1246 N N . ASN A 1 158 ? 22.813 -18.200 14.284 1.00 51.22 158 ASN A N 1
ATOM 1247 C CA . ASN A 1 158 ? 22.467 -17.860 15.672 1.00 51.22 158 ASN A CA 1
ATOM 1248 C C . ASN A 1 158 ? 22.027 -16.387 15.854 1.00 51.22 158 ASN A C 1
ATOM 1250 O O . ASN A 1 158 ? 22.640 -15.481 15.307 1.00 51.22 158 ASN A O 1
ATOM 1254 N N . GLU A 1 159 ? 20.970 -16.188 16.663 1.00 50.88 159 GLU A N 1
ATOM 1255 C CA . GLU A 1 159 ? 20.492 -14.923 17.287 1.00 50.88 159 GLU A CA 1
ATOM 1256 C C . GLU A 1 159 ? 19.375 -14.045 16.653 1.00 50.88 159 GLU A C 1
ATOM 1258 O O . GLU A 1 159 ? 19.197 -12.903 17.076 1.00 50.88 159 GLU A O 1
ATOM 1263 N N . ILE A 1 160 ? 18.528 -14.518 15.728 1.00 54.50 160 ILE A N 1
ATOM 1264 C CA . ILE A 1 160 ? 17.570 -13.604 15.037 1.00 54.50 160 ILE A CA 1
ATOM 1265 C C . ILE A 1 160 ? 16.125 -13.589 15.604 1.00 54.50 160 ILE A C 1
ATOM 1267 O O . ILE A 1 160 ? 15.320 -12.738 15.235 1.00 54.50 160 ILE A O 1
ATOM 1271 N N . TRP A 1 161 ? 15.738 -14.446 16.555 1.00 61.06 161 TRP A N 1
ATOM 1272 C CA . TRP A 1 161 ? 14.312 -14.585 16.944 1.00 61.06 161 TRP A CA 1
ATOM 1273 C C . TRP A 1 161 ? 13.855 -13.740 18.150 1.00 61.06 161 TRP A C 1
ATOM 1275 O O . TRP A 1 161 ? 12.910 -14.103 18.847 1.00 61.06 161 TRP A O 1
ATOM 1285 N N . TYR A 1 162 ? 14.482 -12.592 18.430 1.00 73.31 162 TYR A N 1
ATOM 1286 C CA . TYR A 1 162 ? 14.025 -11.744 19.546 1.00 73.31 162 TYR A CA 1
ATOM 1287 C C . TYR A 1 162 ? 12.725 -10.983 19.228 1.00 73.31 162 TYR A C 1
ATOM 1289 O O . TYR A 1 162 ? 11.872 -10.846 20.104 1.00 73.31 162 TYR A O 1
ATOM 1297 N N . CYS A 1 163 ? 12.552 -10.514 17.986 1.00 73.94 163 CYS A N 1
ATOM 1298 C CA . CYS A 1 163 ? 11.425 -9.657 17.596 1.00 73.94 163 CYS A CA 1
ATOM 1299 C C . CYS A 1 163 ? 10.370 -10.324 16.709 1.00 73.94 163 CYS A C 1
ATOM 1301 O O . CYS A 1 163 ? 9.536 -9.612 16.162 1.00 73.94 163 CYS A O 1
ATOM 1303 N N . ASN A 1 164 ? 10.363 -11.654 16.571 1.00 81.81 164 ASN A N 1
ATOM 1304 C CA . ASN A 1 164 ? 9.457 -12.386 15.675 1.00 81.81 164 ASN A CA 1
ATOM 1305 C C . ASN A 1 164 ? 9.350 -11.719 14.286 1.00 81.81 164 ASN A C 1
ATOM 1307 O O . ASN A 1 164 ? 10.274 -11.812 13.490 1.00 81.81 164 ASN A O 1
ATOM 1311 N N . ARG A 1 165 ? 8.237 -11.025 14.005 1.00 74.81 165 ARG A N 1
ATOM 1312 C CA . ARG A 1 165 ? 7.956 -10.327 12.735 1.00 74.81 165 ARG A CA 1
ATOM 1313 C C . ARG A 1 165 ? 8.238 -8.818 12.764 1.00 74.81 165 ARG A C 1
ATOM 1315 O O . ARG A 1 165 ? 7.833 -8.098 11.856 1.00 74.81 165 ARG A O 1
ATOM 1322 N N . GLY A 1 166 ? 8.865 -8.331 13.826 1.00 78.56 166 GLY A N 1
ATOM 1323 C CA . GLY A 1 166 ? 9.283 -6.947 14.007 1.00 78.56 166 GLY A CA 1
ATOM 1324 C C . GLY A 1 166 ? 10.785 -6.751 13.858 1.00 78.56 166 GLY A C 1
ATOM 1325 O O . GLY A 1 166 ? 11.566 -7.698 13.780 1.00 78.56 166 GLY A O 1
ATOM 1326 N N . ILE A 1 167 ? 11.188 -5.487 13.853 1.00 81.00 167 ILE A N 1
ATOM 1327 C CA . ILE A 1 167 ? 12.581 -5.076 13.690 1.00 81.00 167 ILE A CA 1
ATOM 1328 C C . ILE A 1 167 ? 13.198 -4.875 15.070 1.00 81.00 167 ILE A C 1
ATOM 1330 O O . ILE A 1 167 ? 12.699 -4.082 15.870 1.00 81.00 167 ILE A O 1
ATOM 1334 N N . LEU A 1 168 ? 14.296 -5.577 15.344 1.00 80.31 168 LEU A N 1
ATOM 1335 C CA . LEU A 1 168 ? 15.090 -5.364 16.549 1.00 80.31 168 LEU A CA 1
ATOM 1336 C C . LEU A 1 168 ? 15.867 -4.051 16.439 1.00 80.31 168 LEU A C 1
ATOM 1338 O O . LEU A 1 168 ? 16.684 -3.882 15.538 1.00 80.31 168 LEU A O 1
ATOM 1342 N N . ILE A 1 169 ? 15.645 -3.158 17.396 1.00 83.75 169 ILE A N 1
ATOM 1343 C CA . ILE A 1 169 ? 16.431 -1.946 17.612 1.00 83.75 169 ILE A CA 1
ATOM 1344 C C . ILE A 1 169 ? 17.152 -2.045 18.958 1.00 83.75 169 ILE A C 1
ATOM 1346 O O . ILE A 1 169 ? 16.627 -2.598 19.928 1.00 83.75 169 ILE A O 1
ATOM 1350 N N . ARG A 1 170 ? 18.372 -1.517 19.020 1.00 79.25 170 ARG A N 1
ATOM 1351 C CA . ARG A 1 170 ? 19.140 -1.398 20.263 1.00 79.25 170 ARG A CA 1
ATOM 1352 C C . ARG A 1 170 ? 19.152 0.070 20.660 1.00 79.25 170 ARG A C 1
ATOM 1354 O O . ARG A 1 170 ? 19.563 0.909 19.864 1.00 79.25 170 ARG A O 1
ATOM 1361 N N . PHE A 1 171 ? 18.654 0.376 21.851 1.00 70.56 171 PHE A N 1
ATOM 1362 C CA . PHE A 1 171 ? 18.600 1.739 22.372 1.00 70.56 171 PHE A CA 1
ATOM 1363 C C . PHE A 1 171 ? 19.652 1.907 23.480 1.00 70.56 171 PHE A C 1
ATOM 1365 O O . PHE A 1 171 ? 19.674 1.125 24.435 1.00 70.56 171 PHE A O 1
ATOM 1372 N N . ASN A 1 172 ? 20.472 2.958 23.363 1.00 67.81 172 ASN A N 1
ATOM 1373 C CA . ASN A 1 172 ? 21.516 3.382 24.309 1.00 67.81 172 ASN A CA 1
ATOM 1374 C C . ASN A 1 172 ? 22.708 2.430 24.551 1.00 67.81 172 ASN A C 1
ATOM 1376 O O . ASN A 1 172 ? 22.709 1.262 24.173 1.00 67.81 172 ASN A O 1
ATOM 1380 N N . ILE A 1 173 ? 23.717 2.988 25.239 1.00 62.72 173 ILE A N 1
ATOM 1381 C CA . ILE A 1 173 ? 25.000 2.387 25.666 1.00 62.72 173 ILE A CA 1
ATOM 1382 C C . ILE A 1 173 ? 24.811 1.080 26.467 1.00 62.72 173 ILE A C 1
ATOM 1384 O O . ILE A 1 173 ? 25.700 0.239 26.491 1.00 62.72 173 ILE A O 1
ATOM 1388 N N . ASN A 1 174 ? 23.627 0.861 27.053 1.00 66.81 174 ASN A N 1
ATOM 1389 C CA . ASN A 1 174 ? 23.288 -0.349 27.814 1.00 66.81 174 ASN A CA 1
ATOM 1390 C C . ASN A 1 174 ? 22.709 -1.494 26.950 1.00 66.81 174 ASN A C 1
ATOM 1392 O O . ASN A 1 174 ? 22.171 -2.451 27.501 1.00 66.81 174 ASN A O 1
ATOM 1396 N N . GLU A 1 175 ? 22.738 -1.383 25.615 1.00 66.69 175 GLU A N 1
ATOM 1397 C CA . GLU A 1 175 ? 22.239 -2.394 24.665 1.00 66.69 175 GLU A CA 1
ATOM 1398 C C . GLU A 1 175 ? 20.782 -2.847 24.893 1.00 66.69 175 GLU A C 1
ATOM 1400 O O . GLU A 1 175 ? 20.428 -4.014 24.686 1.00 66.69 175 GLU A O 1
ATOM 1405 N N . THR A 1 176 ? 19.884 -1.942 25.299 1.00 73.75 176 THR A N 1
ATOM 1406 C CA . THR A 1 176 ? 18.488 -2.343 25.538 1.00 73.75 176 THR A CA 1
ATOM 1407 C C . THR A 1 176 ? 17.807 -2.741 24.224 1.00 73.75 176 THR A C 1
ATOM 1409 O O . THR A 1 176 ? 17.634 -1.932 23.310 1.00 73.75 176 THR A O 1
ATOM 1412 N N . LYS A 1 177 ? 17.450 -4.026 24.113 1.00 78.25 177 LYS A N 1
ATOM 1413 C CA . LYS A 1 177 ? 16.791 -4.624 22.945 1.00 78.25 177 LYS A CA 1
ATOM 1414 C C . LYS A 1 177 ? 15.305 -4.265 22.957 1.00 78.25 177 LYS A C 1
ATOM 1416 O O . LYS A 1 177 ? 14.583 -4.655 23.872 1.00 78.25 177 LYS A O 1
ATOM 1421 N N . LYS A 1 178 ? 14.831 -3.550 21.937 1.00 83.81 178 LYS A N 1
ATOM 1422 C CA . LYS A 1 178 ? 13.412 -3.209 21.754 1.00 83.81 178 LYS A CA 1
ATOM 1423 C C . LYS A 1 178 ? 12.964 -3.586 20.347 1.00 83.81 178 LYS A C 1
ATOM 1425 O O . LYS A 1 178 ? 13.761 -3.570 19.417 1.00 83.81 178 LYS A O 1
ATOM 1430 N N . CYS A 1 179 ? 11.697 -3.946 20.187 1.00 85.12 179 CYS A N 1
ATOM 1431 C CA . CYS A 1 179 ? 11.145 -4.348 18.898 1.00 85.12 179 CYS A CA 1
ATOM 1432 C C . CYS A 1 179 ? 10.222 -3.265 18.343 1.00 85.12 179 CYS A C 1
ATOM 1434 O O . CYS A 1 179 ? 9.318 -2.804 19.039 1.00 85.12 179 CYS A O 1
ATOM 1436 N N . LEU A 1 180 ? 10.433 -2.883 17.084 1.00 85.25 180 LEU A N 1
ATOM 1437 C CA . LEU A 1 180 ? 9.482 -2.095 16.308 1.00 85.25 180 LEU A CA 1
ATOM 1438 C C . LEU A 1 180 ? 8.554 -3.049 15.557 1.00 85.25 180 LEU A C 1
ATOM 1440 O O . LEU A 1 180 ? 9.007 -3.829 14.717 1.00 85.25 180 LEU A O 1
ATOM 1444 N N . CYS A 1 181 ? 7.262 -3.003 15.875 1.00 83.00 181 CYS A N 1
ATOM 1445 C CA . CYS A 1 181 ? 6.274 -3.895 15.280 1.00 83.00 181 CYS A CA 1
ATOM 1446 C C . CYS A 1 181 ? 5.584 -3.250 14.075 1.00 83.00 181 CYS A C 1
ATOM 1448 O O . CYS A 1 181 ? 5.136 -2.106 14.179 1.00 83.00 181 CYS A O 1
ATOM 1450 N N . PRO A 1 182 ? 5.435 -3.973 12.950 1.00 82.06 182 PRO A N 1
ATOM 1451 C CA . PRO A 1 182 ? 4.577 -3.526 11.859 1.00 82.06 182 PRO A CA 1
ATOM 1452 C C . PRO A 1 182 ? 3.107 -3.471 12.321 1.00 82.06 182 PRO A C 1
ATOM 1454 O O . PRO A 1 182 ? 2.730 -4.198 13.239 1.00 82.06 182 PRO A O 1
ATOM 1457 N N . PRO A 1 183 ? 2.230 -2.694 11.660 1.00 77.56 183 PRO A N 1
ATOM 1458 C CA . PRO A 1 183 ? 0.841 -2.470 12.094 1.00 77.56 183 PRO A CA 1
ATOM 1459 C C . PRO A 1 183 ? -0.023 -3.739 12.197 1.00 77.56 183 PRO A C 1
ATOM 1461 O O . PRO A 1 183 ? -1.057 -3.740 12.866 1.00 77.56 183 PRO A O 1
ATOM 1464 N N . SER A 1 184 ? 0.408 -4.829 11.558 1.00 78.12 184 SER A N 1
ATOM 1465 C CA . SER A 1 184 ? -0.243 -6.141 11.632 1.00 78.12 184 SER A CA 1
ATOM 1466 C C . SER A 1 184 ? 0.085 -6.930 12.904 1.00 78.12 184 SER A C 1
ATOM 1468 O O . SER A 1 184 ? -0.536 -7.965 13.124 1.00 78.12 184 SER A O 1
ATOM 1470 N N . TYR A 1 185 ? 1.039 -6.483 13.727 1.00 84.50 185 TYR A N 1
ATOM 1471 C CA . TYR A 1 185 ? 1.474 -7.175 14.940 1.00 84.50 185 TYR A CA 1
ATOM 1472 C C . TYR A 1 185 ? 1.649 -6.202 16.111 1.00 84.50 185 TYR A C 1
ATOM 1474 O O . TYR A 1 185 ? 1.917 -5.017 15.926 1.00 84.50 185 TYR A O 1
ATOM 1482 N N . PHE A 1 186 ? 1.506 -6.702 17.334 1.00 84.38 186 PHE A N 1
ATOM 1483 C CA . PHE A 1 186 ? 1.687 -5.921 18.554 1.00 84.38 186 PHE A CA 1
ATOM 1484 C C . PHE A 1 186 ? 2.303 -6.764 19.683 1.00 84.38 186 PHE A C 1
ATOM 1486 O O . PHE A 1 186 ? 2.450 -7.985 19.574 1.00 84.38 186 PHE A O 1
ATOM 1493 N N . GLY A 1 187 ? 2.700 -6.087 20.763 1.00 83.88 187 GLY A N 1
ATOM 1494 C CA . GLY A 1 187 ? 3.401 -6.666 21.911 1.00 83.88 187 GLY A CA 1
ATOM 1495 C C . GLY A 1 187 ? 4.896 -6.358 21.932 1.00 83.88 187 GLY A C 1
ATOM 1496 O O . GLY A 1 187 ? 5.475 -5.931 20.937 1.00 83.88 187 GLY A O 1
ATOM 1497 N N . ASN A 1 188 ? 5.539 -6.604 23.075 1.00 84.12 188 ASN A N 1
ATOM 1498 C CA . ASN A 1 188 ? 6.945 -6.239 23.305 1.00 84.12 188 ASN A CA 1
ATOM 1499 C C . ASN A 1 188 ? 7.935 -6.937 22.355 1.00 84.12 188 ASN A C 1
ATOM 1501 O O . ASN A 1 188 ? 9.056 -6.465 22.186 1.00 84.12 188 ASN A O 1
ATOM 1505 N N . ARG A 1 189 ? 7.525 -8.055 21.746 1.00 83.81 189 ARG A N 1
ATOM 1506 C CA . ARG A 1 189 ? 8.291 -8.832 20.761 1.00 83.81 189 ARG A CA 1
ATOM 1507 C C . ARG A 1 189 ? 7.502 -9.072 19.473 1.00 83.81 189 ARG A C 1
ATOM 1509 O O . ARG A 1 189 ? 7.778 -10.035 18.762 1.00 83.81 189 ARG A O 1
ATOM 1516 N N . CYS A 1 190 ? 6.484 -8.254 19.198 1.00 83.88 190 CYS A N 1
ATOM 1517 C CA . CYS A 1 190 ? 5.613 -8.396 18.026 1.00 83.88 190 CYS A CA 1
ATOM 1518 C C . CYS A 1 190 ? 5.014 -9.807 17.884 1.00 83.88 190 CYS A C 1
ATOM 1520 O O . CYS A 1 190 ? 4.920 -10.350 16.783 1.00 83.88 190 CYS A O 1
ATOM 1522 N N . GLN A 1 191 ? 4.677 -10.424 19.019 1.00 83.31 191 GLN A N 1
ATOM 1523 C CA . GLN A 1 191 ? 4.247 -11.819 19.090 1.00 83.31 191 GLN A CA 1
ATOM 1524 C C . GLN A 1 191 ? 2.760 -12.018 18.772 1.00 83.31 191 GLN A C 1
ATOM 1526 O O . GLN A 1 191 ? 2.361 -13.122 18.412 1.00 83.31 191 GLN A O 1
ATOM 1531 N N . TRP A 1 192 ? 1.936 -10.974 18.901 1.00 84.44 192 TRP A N 1
ATOM 1532 C CA . TRP A 1 192 ? 0.493 -11.077 18.703 1.00 84.44 192 TRP A CA 1
ATOM 1533 C C . TRP A 1 192 ? 0.079 -10.430 17.396 1.00 84.44 192 TRP A C 1
ATOM 1535 O O . TRP A 1 192 ? 0.526 -9.335 17.062 1.00 84.44 192 TRP A O 1
ATOM 1545 N N . GLN A 1 193 ? -0.790 -11.108 16.653 1.00 82.81 193 GLN A N 1
ATOM 1546 C CA . GLN A 1 193 ? -1.376 -10.555 15.443 1.00 82.81 193 GLN A CA 1
ATOM 1547 C C . GLN A 1 193 ? -2.446 -9.528 15.809 1.00 82.81 193 GLN A C 1
ATOM 1549 O O . GLN A 1 193 ? -3.332 -9.801 16.616 1.00 82.81 193 GLN A O 1
ATOM 1554 N N . ASN A 1 194 ? -2.365 -8.353 15.195 1.00 82.81 194 ASN A N 1
ATOM 1555 C CA . ASN A 1 194 ? -3.322 -7.283 15.402 1.00 82.81 194 ASN A CA 1
ATOM 1556 C C . ASN A 1 194 ? -4.682 -7.635 14.786 1.00 82.81 194 ASN A C 1
ATOM 1558 O O . ASN A 1 194 ? -4.761 -8.237 13.707 1.00 82.81 194 ASN A O 1
ATOM 1562 N N . GLN A 1 195 ? -5.746 -7.233 15.473 1.00 85.56 195 GLN A N 1
ATOM 1563 C CA . GLN A 1 195 ? -7.105 -7.400 14.982 1.00 85.56 195 GLN A CA 1
ATOM 1564 C C . GLN A 1 195 ? -7.379 -6.351 13.904 1.00 85.56 195 GLN A C 1
ATOM 1566 O O . GLN A 1 195 ? -6.990 -5.191 14.045 1.00 85.56 195 GLN A O 1
ATOM 1571 N N . ARG A 1 196 ? -8.006 -6.757 12.797 1.00 86.12 196 ARG A N 1
ATOM 1572 C CA . ARG A 1 196 ? -8.189 -5.883 11.626 1.00 86.12 196 ARG A CA 1
ATOM 1573 C C . ARG A 1 196 ? -9.379 -6.278 10.771 1.00 86.12 196 ARG A C 1
ATOM 1575 O O . ARG A 1 196 ? -9.874 -7.404 10.851 1.00 86.12 196 ARG A O 1
ATOM 1582 N N . ILE A 1 197 ? -9.784 -5.372 9.895 1.00 88.12 197 ILE A N 1
ATOM 1583 C CA . ILE A 1 197 ? -10.772 -5.641 8.858 1.00 88.12 197 ILE A CA 1
ATOM 1584 C C . ILE A 1 197 ? -10.059 -5.620 7.510 1.00 88.12 197 ILE A C 1
ATOM 1586 O O . ILE A 1 197 ? -9.374 -4.663 7.168 1.00 88.12 197 ILE A O 1
ATOM 1590 N N . SER A 1 198 ? -10.185 -6.710 6.765 1.00 90.81 198 SER A N 1
ATOM 1591 C CA . SER A 1 198 ? -9.715 -6.841 5.392 1.00 90.81 198 SER A CA 1
ATOM 1592 C C . SER A 1 198 ? -10.889 -6.531 4.475 1.00 90.81 198 SER A C 1
ATOM 1594 O O . SER A 1 198 ? -11.796 -7.356 4.347 1.00 90.81 198 SER A O 1
ATOM 1596 N N . LEU A 1 199 ? -10.886 -5.344 3.880 1.00 90.94 199 LEU A N 1
ATOM 1597 C CA . LEU A 1 199 ? -11.940 -4.875 2.992 1.00 90.94 199 LEU A CA 1
ATOM 1598 C C . LEU A 1 199 ? -11.486 -5.008 1.535 1.00 90.94 199 LEU A C 1
ATOM 1600 O O . LEU A 1 199 ? -10.447 -4.471 1.161 1.00 90.94 199 LEU A O 1
ATOM 1604 N N . THR A 1 200 ? -12.275 -5.700 0.719 1.00 93.25 200 THR A N 1
ATOM 1605 C CA . THR A 1 200 ? -12.101 -5.777 -0.732 1.00 93.25 200 THR A CA 1
ATOM 1606 C C . THR A 1 200 ? -13.244 -5.026 -1.407 1.00 93.25 200 THR A C 1
ATOM 1608 O O . THR A 1 200 ? -14.402 -5.431 -1.300 1.00 93.25 200 THR A O 1
ATOM 1611 N N . LEU A 1 201 ? -12.926 -3.934 -2.100 1.00 91.88 201 LEU A N 1
ATOM 1612 C CA . LEU A 1 201 ? -13.893 -3.110 -2.822 1.00 91.88 201 LEU A CA 1
ATOM 1613 C C . LEU A 1 201 ? -13.715 -3.262 -4.327 1.00 91.88 201 LEU A C 1
ATOM 1615 O O . LEU A 1 201 ? -12.599 -3.185 -4.838 1.00 91.88 201 LEU A O 1
ATOM 1619 N N . GLN A 1 202 ? -14.831 -3.411 -5.032 1.00 91.69 202 GLN A N 1
ATOM 1620 C CA . GLN A 1 202 ? -14.899 -3.211 -6.474 1.00 91.69 202 GLN A CA 1
ATOM 1621 C C . GLN A 1 202 ? -15.885 -2.083 -6.760 1.00 91.69 202 GLN A C 1
ATOM 1623 O O . GLN A 1 202 ? -17.005 -2.095 -6.254 1.00 91.69 202 GLN A O 1
ATOM 1628 N N . LEU A 1 203 ? -15.477 -1.101 -7.555 1.00 88.56 203 LEU A N 1
ATOM 1629 C CA . LEU A 1 203 ? -16.333 0.024 -7.917 1.00 88.56 203 LEU A CA 1
ATOM 1630 C C . LEU A 1 203 ? -16.815 -0.154 -9.347 1.00 88.56 203 LEU A C 1
ATOM 1632 O O . LEU A 1 203 ? -16.052 -0.524 -10.230 1.00 88.56 203 LEU A O 1
ATOM 1636 N N . ALA A 1 204 ? -18.096 0.104 -9.563 1.00 85.50 204 ALA A N 1
ATOM 1637 C CA . ALA A 1 204 ? -18.705 0.103 -10.877 1.00 85.50 204 ALA A CA 1
ATOM 1638 C C . ALA A 1 204 ? -19.304 1.481 -11.144 1.00 85.50 204 ALA A C 1
ATOM 1640 O O . ALA A 1 204 ? -20.101 1.991 -10.357 1.00 85.50 204 ALA A O 1
ATOM 1641 N N . TYR A 1 205 ? -18.938 2.071 -12.277 1.00 83.56 205 TYR A N 1
ATOM 1642 C CA . TYR A 1 205 ? -19.474 3.346 -12.735 1.00 83.56 205 TYR A CA 1
ATOM 1643 C C . TYR A 1 205 ? -20.057 3.152 -14.128 1.00 83.56 205 TYR A C 1
ATOM 1645 O O . TYR A 1 205 ? -19.360 2.708 -15.037 1.00 83.56 205 TYR A O 1
ATOM 1653 N N . ARG A 1 206 ? -21.353 3.430 -14.289 1.00 71.06 206 ARG A N 1
ATOM 1654 C CA . ARG A 1 206 ? -22.034 3.336 -15.584 1.00 71.06 206 ARG A CA 1
ATOM 1655 C C . ARG A 1 206 ? -22.231 4.738 -16.138 1.00 71.06 206 ARG A C 1
ATOM 1657 O O . ARG A 1 206 ? -23.090 5.463 -15.647 1.00 71.06 206 ARG A O 1
ATOM 1664 N N . THR A 1 207 ? -21.489 5.098 -17.180 1.00 63.97 207 THR A N 1
ATOM 1665 C CA . THR A 1 207 ? -21.782 6.293 -17.981 1.00 63.97 207 THR A CA 1
ATOM 1666 C C . THR A 1 207 ? -21.825 5.980 -19.462 1.00 63.97 207 THR A C 1
ATOM 1668 O O . THR A 1 207 ? -21.137 5.092 -19.957 1.00 63.97 207 THR A O 1
ATOM 1671 N N . VAL A 1 208 ? -22.661 6.747 -20.161 1.00 51.75 208 VAL A N 1
ATOM 1672 C CA . VAL A 1 208 ? -22.755 6.781 -21.628 1.00 51.75 208 VAL A CA 1
ATOM 1673 C C . VAL A 1 208 ? -21.771 7.813 -22.210 1.00 51.75 208 VAL A C 1
ATOM 1675 O O . VAL A 1 208 ? -21.438 7.770 -23.389 1.00 51.75 208 VAL A O 1
ATOM 1678 N N . SER A 1 209 ? -21.272 8.731 -21.377 1.00 56.12 209 SER A N 1
ATOM 1679 C CA . SER A 1 209 ? -20.457 9.878 -21.783 1.00 56.12 209 SER A CA 1
ATOM 1680 C C . SER A 1 209 ? -18.960 9.631 -21.566 1.00 56.12 209 SER A C 1
ATOM 1682 O O . SER A 1 209 ? -18.558 9.160 -20.502 1.00 56.12 209 SER A O 1
ATOM 1684 N N . TYR A 1 210 ? -18.130 10.060 -22.525 1.00 53.53 210 TYR A N 1
ATOM 1685 C CA . TYR A 1 210 ? -16.655 10.107 -22.458 1.00 53.53 210 TYR A CA 1
ATOM 1686 C C . TYR A 1 210 ? -16.111 11.188 -21.503 1.00 53.53 210 TYR A C 1
ATOM 1688 O O . TYR A 1 210 ? -15.015 11.713 -21.703 1.00 53.53 210 TYR A O 1
ATOM 1696 N N . THR A 1 211 ? -16.881 11.586 -20.491 1.00 59.53 211 THR A N 1
ATOM 1697 C CA . THR A 1 211 ? -16.440 12.599 -19.536 1.00 59.53 211 THR A CA 1
ATOM 1698 C C . THR A 1 211 ? -15.333 12.025 -18.671 1.00 59.53 211 THR A C 1
ATOM 1700 O O . THR A 1 211 ? -15.468 10.958 -18.072 1.00 59.53 211 THR A O 1
ATOM 1703 N N . ILE A 1 212 ? -14.235 12.764 -18.615 1.00 67.12 212 ILE A N 1
ATOM 1704 C CA . ILE A 1 212 ? -13.145 12.543 -17.682 1.00 67.12 212 ILE A CA 1
ATOM 1705 C C . ILE A 1 212 ? -13.726 12.647 -16.265 1.00 67.12 212 ILE A C 1
ATOM 1707 O O . ILE A 1 212 ? -14.131 13.727 -15.849 1.00 67.12 212 ILE A O 1
ATOM 1711 N N . ALA A 1 213 ? -13.770 11.531 -15.542 1.00 75.38 213 ALA A N 1
ATOM 1712 C CA . ALA A 1 213 ? -14.190 11.482 -14.147 1.00 75.38 213 ALA A CA 1
ATOM 1713 C C . ALA A 1 213 ? -13.064 10.876 -13.311 1.00 75.38 213 ALA A C 1
ATOM 1715 O O . ALA A 1 213 ? -12.511 9.831 -13.661 1.00 75.38 213 ALA A O 1
ATOM 1716 N N . VAL A 1 214 ? -12.720 11.534 -12.209 1.00 83.75 214 VAL A N 1
ATOM 1717 C CA . VAL A 1 214 ? -11.754 11.033 -11.231 1.00 83.75 214 VAL A CA 1
ATOM 1718 C C . VAL A 1 214 ? -12.421 11.122 -9.874 1.00 83.75 214 VAL A C 1
ATOM 1720 O O . VAL A 1 214 ? -12.815 12.203 -9.450 1.00 83.75 214 VAL A O 1
ATOM 1723 N N . PHE A 1 215 ? -12.544 9.990 -9.193 1.00 86.94 215 PHE A N 1
ATOM 1724 C CA . PHE A 1 215 ? -13.197 9.921 -7.895 1.00 86.94 215 PHE A CA 1
ATOM 1725 C C . PHE A 1 215 ? -12.165 9.765 -6.784 1.00 86.94 215 PHE A C 1
ATOM 1727 O O . PHE A 1 215 ? -11.240 8.958 -6.887 1.00 86.94 215 PHE A O 1
ATOM 1734 N N . GLN A 1 216 ? -12.336 10.526 -5.710 1.00 89.12 216 GLN A N 1
ATOM 1735 C CA . GLN A 1 216 ? -11.624 10.343 -4.455 1.00 89.12 216 GLN A CA 1
ATOM 1736 C C . GLN A 1 216 ? -12.558 9.647 -3.466 1.00 89.12 216 GLN A C 1
ATOM 1738 O O . GLN A 1 216 ? -13.678 10.098 -3.238 1.00 89.12 216 GLN A O 1
ATOM 1743 N N . ILE A 1 217 ? -12.096 8.543 -2.892 1.00 90.69 217 ILE A N 1
ATOM 1744 C CA . ILE A 1 217 ? -12.865 7.687 -1.993 1.00 90.69 217 ILE A CA 1
ATOM 1745 C C . ILE A 1 217 ? -12.201 7.726 -0.627 1.00 90.69 217 ILE A C 1
ATOM 1747 O O . ILE A 1 217 ? -11.001 7.467 -0.522 1.00 90.69 217 ILE A O 1
ATOM 1751 N N . ILE A 1 218 ? -12.978 8.031 0.404 1.00 90.62 218 ILE A N 1
ATOM 1752 C CA . ILE A 1 218 ? -12.531 8.074 1.793 1.00 90.62 218 ILE A CA 1
ATOM 1753 C C . ILE A 1 218 ? -13.252 6.966 2.550 1.00 90.62 218 ILE A C 1
ATOM 1755 O O . ILE A 1 218 ? -14.469 6.833 2.466 1.00 90.62 218 ILE A O 1
ATOM 1759 N N . ILE A 1 219 ? -12.490 6.141 3.262 1.00 90.62 219 ILE A N 1
ATOM 1760 C CA . ILE A 1 219 ? -12.982 4.963 3.969 1.00 90.62 219 ILE A CA 1
ATOM 1761 C C . ILE A 1 219 ? -12.640 5.118 5.443 1.00 90.62 219 ILE A C 1
ATOM 1763 O O . ILE A 1 219 ? -11.477 5.249 5.826 1.00 90.62 219 ILE A O 1
ATOM 1767 N N . LEU A 1 220 ? -13.675 5.089 6.268 1.00 88.88 220 LEU A N 1
ATOM 1768 C CA . LEU A 1 220 ? -13.637 5.424 7.680 1.00 88.88 220 LEU A CA 1
ATOM 1769 C C . LEU A 1 220 ? -14.168 4.253 8.497 1.00 88.88 220 LEU A C 1
ATOM 1771 O O . LEU A 1 220 ? -15.149 3.606 8.123 1.00 88.88 220 LEU A O 1
ATOM 1775 N N . LEU A 1 221 ? -13.547 4.012 9.649 1.00 88.25 221 LEU A N 1
ATOM 1776 C CA . LEU A 1 221 ? -14.135 3.174 10.684 1.00 88.25 221 LEU A CA 1
ATOM 1777 C C . LEU A 1 221 ? -14.902 4.069 11.658 1.00 88.25 221 LEU A C 1
ATOM 1779 O O . LEU A 1 221 ? -14.318 4.966 12.268 1.00 88.25 221 LEU A O 1
ATOM 1783 N N . ILE A 1 222 ? -16.198 3.812 11.801 1.00 87.00 222 ILE A N 1
ATOM 1784 C CA . ILE A 1 222 ? -17.088 4.552 12.697 1.00 87.00 222 ILE A CA 1
ATOM 1785 C C . ILE A 1 222 ? -17.609 3.634 13.806 1.00 87.00 222 ILE A C 1
ATOM 1787 O O . ILE A 1 222 ? -17.811 2.433 13.593 1.00 87.00 222 ILE A O 1
ATOM 1791 N N . ASP A 1 223 ? -17.815 4.199 14.990 1.00 82.88 223 ASP A N 1
ATOM 1792 C CA . ASP A 1 223 ? -18.469 3.527 16.116 1.00 82.88 223 ASP A CA 1
ATOM 1793 C C . ASP A 1 223 ? -19.995 3.763 16.130 1.00 82.88 223 ASP A C 1
ATOM 1795 O O . ASP A 1 223 ? -20.559 4.410 15.240 1.00 82.88 223 ASP A O 1
ATOM 1799 N N . GLU A 1 224 ? -20.683 3.227 17.143 1.00 77.00 224 GLU A N 1
ATOM 1800 C CA . GLU A 1 224 ? -22.130 3.403 17.339 1.00 77.00 224 GLU A CA 1
ATOM 1801 C C . GLU A 1 224 ? -22.549 4.869 17.479 1.00 77.00 224 GLU A C 1
ATOM 1803 O O . GLU A 1 224 ? -23.647 5.247 17.066 1.00 77.00 224 GLU A O 1
ATOM 1808 N N . GLN A 1 225 ? -21.676 5.704 18.041 1.00 74.69 225 GLN A N 1
ATOM 1809 C CA . GLN A 1 225 ? -21.897 7.133 18.233 1.00 74.69 225 GLN A CA 1
ATOM 1810 C C . GLN A 1 225 ? -21.520 7.954 16.986 1.00 74.69 225 GLN A C 1
ATOM 1812 O O . GLN A 1 225 ? -21.643 9.182 17.002 1.00 74.69 225 GLN A O 1
ATOM 1817 N N . ARG A 1 226 ? -21.109 7.292 15.892 1.00 67.31 226 ARG A N 1
ATOM 1818 C CA . ARG A 1 226 ? -20.568 7.892 14.661 1.00 67.31 226 ARG A CA 1
ATOM 1819 C C . ARG A 1 226 ? -19.361 8.798 14.914 1.00 67.31 226 ARG A C 1
ATOM 1821 O O . ARG A 1 226 ? -19.109 9.713 14.127 1.00 67.31 226 ARG A O 1
ATOM 1828 N N . GLN A 1 227 ? -18.614 8.566 15.989 1.00 68.81 227 GLN A N 1
ATOM 1829 C CA . GLN A 1 227 ? -17.311 9.188 16.144 1.00 68.81 227 GLN A CA 1
ATOM 1830 C C . GLN A 1 227 ? -16.332 8.533 15.175 1.00 68.81 227 GLN A C 1
ATOM 1832 O O . GLN A 1 227 ? -16.275 7.313 14.999 1.00 68.81 227 GLN A O 1
ATOM 1837 N N . ILE A 1 228 ? -15.603 9.397 14.479 1.00 63.78 228 ILE A N 1
ATOM 1838 C CA . ILE A 1 228 ? -14.671 9.007 13.435 1.00 63.78 228 ILE A CA 1
ATOM 1839 C C . ILE A 1 228 ? -13.399 8.512 14.114 1.00 63.78 228 ILE A C 1
ATOM 1841 O O . ILE A 1 228 ? -12.780 9.235 14.897 1.00 63.78 228 ILE A O 1
ATOM 1845 N N . SER A 1 229 ? -12.995 7.279 13.805 1.00 63.78 229 SER A N 1
ATOM 1846 C CA . SER A 1 229 ? -11.651 6.823 14.141 1.00 63.78 229 SER A CA 1
ATOM 1847 C C . SER A 1 229 ? -10.631 7.741 13.467 1.00 63.78 229 SER A C 1
ATOM 1849 O O . SER A 1 229 ? -10.754 8.050 12.286 1.00 63.78 229 SER A O 1
ATOM 1851 N N . SER A 1 230 ? -9.595 8.152 14.198 1.00 60.62 230 SER A N 1
ATOM 1852 C CA . SER A 1 230 ? -8.516 9.020 13.700 1.00 60.62 230 SER A CA 1
ATOM 1853 C C . SER A 1 230 ? -7.740 8.452 12.502 1.00 60.62 230 SER A C 1
ATOM 1855 O O . SER A 1 230 ? -6.907 9.151 11.928 1.00 60.62 230 SER A O 1
ATOM 1857 N N . TYR A 1 231 ? -7.995 7.197 12.123 1.00 69.50 231 TYR A N 1
ATOM 1858 C CA . TYR A 1 231 ? -7.383 6.525 10.991 1.00 69.50 231 TYR A 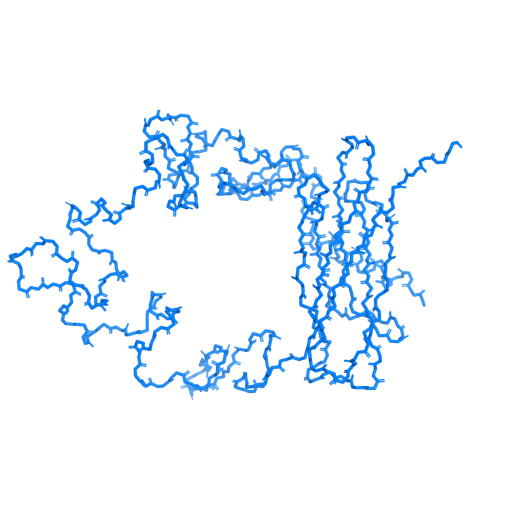CA 1
ATOM 1859 C C . TYR A 1 231 ? -8.399 6.344 9.857 1.00 69.50 231 TYR A C 1
ATOM 1861 O O . TYR A 1 231 ? -9.396 5.635 10.010 1.00 69.50 231 TYR A O 1
ATOM 1869 N N . TYR A 1 232 ? -8.125 6.974 8.715 1.00 80.19 232 TYR A N 1
ATOM 1870 C CA . TYR A 1 232 ? -8.902 6.845 7.487 1.00 80.19 232 TYR A CA 1
ATOM 1871 C C . TYR A 1 232 ? -8.014 6.356 6.348 1.00 80.19 232 TYR A C 1
ATOM 1873 O O . TYR A 1 232 ? -6.835 6.700 6.270 1.00 80.19 232 TYR A O 1
ATOM 1881 N N . GLU A 1 233 ? -8.592 5.553 5.465 1.00 84.81 233 GLU A N 1
ATOM 1882 C CA . GLU A 1 233 ? -7.947 5.107 4.234 1.00 84.81 233 GLU A CA 1
ATOM 1883 C C . GLU A 1 233 ? -8.504 5.905 3.059 1.00 84.81 233 GLU A C 1
ATOM 1885 O O . GLU A 1 233 ? -9.683 6.265 3.042 1.00 84.81 233 GLU A O 1
ATOM 1890 N N . GLN A 1 234 ? -7.664 6.183 2.066 1.00 87.25 234 GLN A N 1
ATOM 1891 C CA . GLN A 1 234 ? -8.063 6.964 0.901 1.00 87.25 234 GLN A CA 1
ATOM 1892 C C . GLN A 1 234 ? -7.607 6.317 -0.403 1.00 87.25 234 GLN A C 1
ATOM 1894 O O . GLN A 1 234 ? -6.502 5.785 -0.498 1.00 87.25 234 GLN A O 1
ATOM 1899 N N . ILE A 1 235 ? -8.463 6.370 -1.420 1.00 88.00 235 ILE A N 1
ATOM 1900 C CA . ILE A 1 235 ? -8.229 5.739 -2.722 1.00 88.00 235 ILE A CA 1
ATOM 1901 C C . ILE A 1 235 ? -8.665 6.699 -3.816 1.00 88.00 235 ILE A C 1
ATOM 1903 O O . ILE A 1 235 ? -9.691 7.364 -3.700 1.00 88.00 235 ILE A O 1
ATOM 1907 N N . THR A 1 236 ? -7.908 6.744 -4.906 1.00 86.56 236 THR A N 1
ATOM 1908 C CA . THR A 1 236 ? -8.337 7.416 -6.131 1.00 86.56 236 THR A CA 1
ATOM 1909 C C . THR A 1 236 ? -8.807 6.367 -7.134 1.00 86.56 236 THR A C 1
ATOM 1911 O O . THR A 1 236 ? -8.058 5.445 -7.447 1.00 86.56 236 THR A O 1
ATOM 1914 N N . TYR A 1 237 ? -10.031 6.518 -7.633 1.00 85.94 237 TYR A N 1
ATOM 1915 C CA . TYR A 1 237 ? -10.648 5.631 -8.615 1.00 85.94 237 TYR A CA 1
ATOM 1916 C C . TYR A 1 237 ? -10.866 6.374 -9.934 1.00 85.94 237 TYR A C 1
ATOM 1918 O O . TYR A 1 237 ? -11.555 7.397 -9.983 1.00 85.94 237 TYR A O 1
ATOM 1926 N N . VAL A 1 238 ? -10.285 5.847 -11.012 1.00 85.00 238 VAL A N 1
ATOM 1927 C CA . VAL A 1 238 ? -10.442 6.378 -12.369 1.00 85.00 238 VAL A CA 1
ATOM 1928 C C . VAL A 1 238 ? -11.196 5.348 -13.214 1.00 85.00 238 VAL A C 1
ATOM 1930 O O . VAL A 1 238 ? -10.600 4.332 -13.568 1.00 85.00 238 VAL A O 1
ATOM 1933 N N . PRO A 1 239 ? -12.462 5.582 -13.614 1.00 83.12 239 PRO A N 1
ATOM 1934 C CA . PRO A 1 239 ? -13.281 4.575 -14.297 1.00 83.12 239 PRO A CA 1
ATOM 1935 C C . PRO A 1 239 ? -12.639 3.967 -15.550 1.00 83.12 239 PRO A C 1
ATOM 1937 O O . PRO A 1 239 ? -12.786 2.777 -15.796 1.00 83.12 239 PRO A O 1
ATOM 1940 N N . LYS A 1 240 ? -11.887 4.755 -16.331 1.00 76.81 240 LYS A N 1
ATOM 1941 C CA . LYS A 1 240 ? -11.227 4.281 -17.561 1.00 76.81 240 LYS A CA 1
ATOM 1942 C C . LYS A 1 240 ? -10.100 3.272 -17.299 1.00 76.81 240 LYS A C 1
ATOM 1944 O O . LYS A 1 240 ? -9.838 2.431 -18.150 1.00 76.81 240 LYS A O 1
ATOM 1949 N N . ARG A 1 241 ? -9.420 3.384 -16.155 1.00 78.12 241 ARG A N 1
ATOM 1950 C CA . ARG A 1 241 ? -8.257 2.559 -15.789 1.00 78.12 241 ARG A CA 1
ATOM 1951 C C . ARG A 1 241 ? -8.634 1.448 -14.810 1.00 78.12 241 ARG A C 1
ATOM 1953 O O . ARG A 1 241 ? -8.149 0.332 -14.924 1.00 78.12 241 ARG A O 1
ATOM 1960 N N . ASP A 1 242 ? -9.511 1.765 -13.864 1.00 81.38 242 ASP A N 1
ATOM 1961 C CA . ASP A 1 242 ? -9.701 0.996 -12.638 1.00 81.38 242 ASP A CA 1
ATOM 1962 C C . ASP A 1 242 ? -11.013 0.182 -12.624 1.00 81.38 242 ASP A C 1
ATOM 1964 O O . ASP A 1 242 ? -11.354 -0.399 -11.601 1.00 81.38 242 ASP A O 1
ATOM 1968 N N . CYS A 1 243 ? -11.764 0.103 -13.732 1.00 81.00 243 CYS A N 1
ATOM 1969 C CA . CYS A 1 243 ? -13.074 -0.576 -13.775 1.00 81.00 243 CYS A CA 1
ATOM 1970 C C . CYS A 1 243 ? -13.025 -2.058 -13.345 1.00 81.00 243 CYS A C 1
ATOM 1972 O O . CYS A 1 243 ? -13.949 -2.557 -12.699 1.00 81.00 243 CYS A O 1
ATOM 1974 N N . ASP A 1 244 ? -11.939 -2.758 -13.678 1.00 82.94 244 ASP A N 1
ATOM 1975 C CA . ASP A 1 244 ? -11.750 -4.176 -13.345 1.00 82.94 244 ASP A CA 1
ATOM 1976 C C . ASP A 1 244 ? -10.882 -4.392 -12.096 1.00 82.94 244 ASP A C 1
ATOM 1978 O O . ASP A 1 244 ? -10.645 -5.533 -11.680 1.00 82.94 244 ASP A O 1
ATOM 1982 N N . THR A 1 245 ? -10.394 -3.316 -11.471 1.00 84.50 245 THR A N 1
ATOM 1983 C CA . THR A 1 245 ? -9.487 -3.431 -10.330 1.00 84.50 245 THR A CA 1
ATOM 1984 C C . THR A 1 245 ? -10.258 -3.678 -9.034 1.00 84.50 245 THR A C 1
ATOM 1986 O O . THR A 1 245 ? -11.359 -3.175 -8.796 1.00 84.50 245 THR A O 1
ATOM 1989 N N . LYS A 1 246 ? -9.670 -4.516 -8.174 1.00 90.75 246 LYS A N 1
ATOM 1990 C CA . LYS A 1 246 ? -10.185 -4.818 -6.835 1.00 90.75 246 LYS A CA 1
ATOM 1991 C C . LYS A 1 246 ? -9.247 -4.206 -5.808 1.00 90.75 246 LYS A C 1
ATOM 1993 O O . LYS A 1 246 ? -8.090 -4.614 -5.703 1.00 90.75 246 LYS A O 1
ATOM 1998 N N . PHE A 1 247 ? -9.750 -3.258 -5.031 1.00 88.94 247 PHE A N 1
ATOM 1999 C CA . PHE A 1 247 ? -8.976 -2.580 -3.999 1.00 88.94 247 PHE A CA 1
ATOM 2000 C C . PHE A 1 247 ? -9.006 -3.395 -2.709 1.00 88.94 247 PHE A C 1
ATOM 2002 O O . PHE A 1 247 ? -10.077 -3.636 -2.159 1.00 88.94 247 PHE A O 1
ATOM 2009 N N . ASN A 1 248 ? -7.836 -3.820 -2.227 1.00 90.88 248 ASN A N 1
ATOM 2010 C CA . ASN A 1 248 ? -7.693 -4.587 -0.988 1.00 90.88 248 ASN A CA 1
ATOM 2011 C C . ASN A 1 248 ? -7.065 -3.713 0.096 1.00 90.88 248 ASN A C 1
ATOM 2013 O O . ASN A 1 248 ? -5.937 -3.252 -0.059 1.00 90.88 248 ASN A O 1
ATOM 2017 N N . LEU A 1 249 ? -7.789 -3.504 1.192 1.00 88.88 249 LEU A N 1
ATOM 2018 C CA . LEU A 1 249 ? -7.448 -2.537 2.233 1.00 88.88 249 LEU A CA 1
ATOM 2019 C C . LEU A 1 249 ? -7.475 -3.203 3.605 1.00 88.88 249 LEU A C 1
ATOM 2021 O O . LEU A 1 249 ? -8.288 -4.098 3.862 1.00 88.88 249 LEU A O 1
ATOM 2025 N N . TYR A 1 250 ? -6.613 -2.732 4.504 1.00 88.31 250 TYR A N 1
ATOM 2026 C CA . TYR A 1 250 ? -6.570 -3.185 5.890 1.00 88.31 250 TYR A CA 1
ATOM 2027 C C . TYR A 1 250 ? -6.939 -2.048 6.833 1.00 88.31 250 TYR A C 1
ATOM 2029 O O . TYR A 1 250 ? -6.112 -1.202 7.147 1.00 88.31 250 TYR A O 1
ATOM 2037 N N . ILE A 1 251 ? -8.165 -2.080 7.341 1.00 86.75 251 ILE A N 1
ATOM 2038 C CA . ILE A 1 251 ? -8.646 -1.103 8.313 1.00 86.75 251 ILE A CA 1
ATOM 2039 C C . ILE A 1 251 ? -8.282 -1.603 9.712 1.00 86.75 251 ILE A C 1
ATOM 2041 O O . ILE A 1 251 ? -8.590 -2.744 10.086 1.00 86.75 251 ILE A O 1
ATOM 2045 N N . LEU A 1 252 ? -7.592 -0.759 10.474 1.00 84.69 252 LEU A N 1
ATOM 2046 C CA . LEU A 1 252 ? -7.158 -1.047 11.839 1.00 84.69 252 LEU A CA 1
ATOM 2047 C C . LEU A 1 252 ? -8.121 -0.414 12.842 1.00 84.69 252 LEU A C 1
ATOM 2049 O O . LEU A 1 252 ? -8.650 0.668 12.607 1.00 84.69 252 LEU A O 1
ATOM 2053 N N . TYR A 1 253 ? -8.316 -1.082 13.976 1.00 83.31 253 TYR A N 1
ATOM 2054 C CA . TYR A 1 253 ? -9.062 -0.503 15.090 1.00 83.31 253 TYR A CA 1
ATOM 2055 C C . TYR A 1 253 ? -8.221 0.568 15.812 1.00 83.31 253 TYR A C 1
ATOM 2057 O O . TYR A 1 253 ? -6.987 0.455 15.813 1.00 83.31 253 TYR A O 1
ATOM 2065 N N . PRO A 1 254 ? -8.865 1.578 16.435 1.00 79.50 254 PRO A N 1
ATOM 2066 C CA . PRO A 1 254 ? -8.167 2.613 17.197 1.00 79.50 254 PRO A CA 1
ATOM 2067 C C . PRO A 1 254 ? -7.341 2.009 18.338 1.00 79.50 254 PRO A C 1
ATOM 2069 O O . PRO A 1 254 ? -6.153 2.300 18.478 1.00 79.50 254 PRO A O 1
ATOM 2072 N N . ASP A 1 255 ? -7.963 1.099 19.091 1.00 77.25 255 ASP A N 1
ATOM 2073 C CA . ASP A 1 255 ? -7.349 0.418 20.223 1.00 77.25 255 ASP A CA 1
ATOM 2074 C C . ASP A 1 255 ? -6.815 -0.962 19.833 1.00 77.25 255 ASP A C 1
ATOM 2076 O O . ASP A 1 255 ? -7.392 -1.687 19.014 1.00 77.25 255 ASP A O 1
ATOM 2080 N N . ARG A 1 256 ? -5.688 -1.334 20.449 1.00 79.38 256 ARG A N 1
ATOM 2081 C CA . ARG A 1 256 ? -5.040 -2.640 20.281 1.00 79.38 256 ARG A CA 1
ATOM 2082 C C . ARG A 1 256 ? -4.811 -3.251 21.667 1.00 79.38 256 ARG A C 1
ATOM 2084 O O . ARG A 1 256 ? -3.862 -2.837 22.336 1.00 79.38 256 ARG A O 1
ATOM 2091 N N . PRO A 1 257 ? -5.622 -4.233 22.110 1.00 74.81 257 PRO A N 1
ATOM 2092 C CA . PRO A 1 257 ? -6.678 -4.955 21.382 1.00 74.81 257 PRO A CA 1
ATOM 2093 C C . PRO A 1 257 ? -7.977 -4.152 21.190 1.00 74.81 257 PRO A C 1
ATOM 2095 O O . PRO A 1 257 ? -8.218 -3.169 21.884 1.00 74.81 257 PRO A O 1
ATOM 2098 N N . LYS A 1 258 ? -8.826 -4.612 20.263 1.00 77.88 258 LYS A N 1
ATOM 2099 C CA . LYS A 1 258 ? -10.139 -4.027 19.974 1.00 77.88 258 LYS A CA 1
ATOM 2100 C C . LYS A 1 258 ? -11.047 -4.101 21.206 1.00 77.88 258 LYS A C 1
ATOM 2102 O O . LYS A 1 258 ? -11.123 -5.139 21.864 1.00 77.88 258 LYS A O 1
ATOM 2107 N N . ASN A 1 259 ? -11.811 -3.040 21.452 1.00 77.94 259 ASN A N 1
ATOM 2108 C CA . ASN A 1 259 ? -12.890 -3.060 22.431 1.00 77.94 259 ASN A CA 1
ATOM 2109 C C . ASN A 1 259 ? -14.080 -3.907 21.925 1.00 77.94 259 ASN A C 1
ATOM 2111 O O . ASN A 1 259 ? -14.566 -3.719 20.810 1.00 77.94 259 ASN A O 1
ATOM 2115 N N . PHE A 1 260 ? -14.529 -4.877 22.724 1.00 76.44 260 PHE A N 1
ATOM 2116 C CA . PHE A 1 260 ? -15.630 -5.779 22.358 1.00 76.44 260 PHE A CA 1
ATOM 2117 C C . PHE A 1 260 ? -17.016 -5.191 22.630 1.00 76.44 260 PHE A C 1
ATOM 2119 O O . PHE A 1 260 ? -17.997 -5.715 22.110 1.00 76.44 260 PHE A O 1
ATOM 2126 N N . SER A 1 261 ? -17.101 -4.129 23.432 1.00 80.38 261 SER A N 1
ATOM 2127 C CA . SER A 1 261 ? -18.376 -3.500 23.793 1.00 80.38 261 SER A CA 1
ATOM 2128 C C . SER A 1 261 ? -18.879 -2.511 22.741 1.00 80.38 261 SER A C 1
ATOM 2130 O O . SER A 1 261 ? -20.034 -2.108 22.799 1.00 80.38 261 SER A O 1
ATOM 2132 N N . THR A 1 262 ? -18.023 -2.095 21.807 1.00 77.62 262 THR A N 1
ATOM 2133 C CA . THR A 1 262 ? -18.345 -1.110 20.774 1.00 77.62 262 THR A CA 1
ATOM 2134 C C . THR A 1 262 ? -18.625 -1.801 19.447 1.00 77.62 262 THR A C 1
ATOM 2136 O O . THR A 1 262 ? -17.784 -2.535 18.918 1.00 77.62 262 THR A O 1
ATOM 2139 N N . ASN A 1 263 ? -19.801 -1.531 18.874 1.00 84.69 263 ASN A N 1
ATOM 2140 C CA . ASN A 1 263 ? -20.080 -1.949 17.511 1.00 84.69 263 ASN A CA 1
ATOM 2141 C C . ASN A 1 263 ? -19.418 -0.990 16.522 1.00 84.69 263 ASN A C 1
ATOM 2143 O O . ASN A 1 263 ? -19.613 0.223 16.575 1.00 84.69 263 ASN A O 1
ATOM 2147 N N . TYR A 1 264 ? -18.654 -1.559 15.595 1.00 85.69 264 TYR A N 1
ATOM 2148 C CA . TYR A 1 264 ? -18.001 -0.807 14.532 1.00 85.69 264 TYR A CA 1
ATOM 2149 C C . TYR A 1 264 ? -18.703 -1.050 13.199 1.00 85.69 264 TYR A C 1
ATOM 2151 O O . TYR A 1 264 ? -19.160 -2.159 12.903 1.00 85.69 264 TYR A O 1
ATOM 2159 N N . SER A 1 265 ? -18.738 -0.018 12.367 1.00 88.62 265 SER A N 1
ATOM 2160 C CA . SER A 1 265 ? -19.159 -0.108 10.972 1.00 88.62 265 SER A CA 1
ATOM 2161 C C . SER A 1 265 ? -18.206 0.679 10.080 1.00 88.62 265 SER A C 1
ATOM 2163 O O . SER A 1 265 ? -17.426 1.506 10.552 1.00 88.62 265 SER A O 1
ATOM 2165 N N . ILE A 1 266 ? -18.210 0.363 8.789 1.00 90.44 266 ILE A N 1
ATOM 2166 C CA . ILE A 1 266 ? -17.366 1.037 7.805 1.00 90.44 266 ILE A CA 1
ATOM 2167 C C . ILE A 1 266 ? -18.228 2.063 7.085 1.00 90.44 266 ILE A C 1
ATOM 2169 O O . ILE A 1 266 ? -19.288 1.718 6.559 1.00 90.44 266 ILE A O 1
ATOM 2173 N N . HIS A 1 267 ? -17.758 3.300 7.042 1.00 91.50 267 HIS A N 1
ATOM 2174 C CA . HIS A 1 267 ? -18.359 4.379 6.277 1.00 91.50 267 HIS A CA 1
ATOM 2175 C C . HIS A 1 267 ? -17.464 4.719 5.088 1.00 91.50 267 HIS A C 1
ATOM 2177 O O . HIS A 1 267 ? -16.249 4.816 5.235 1.00 91.50 267 HIS A O 1
ATOM 2183 N N . ILE A 1 268 ? -18.054 4.836 3.903 1.00 92.19 268 ILE A N 1
ATOM 2184 C CA . ILE A 1 268 ? -17.333 5.107 2.661 1.00 92.19 268 ILE A CA 1
ATOM 2185 C C . ILE A 1 268 ? -17.975 6.322 2.013 1.00 92.19 268 ILE A C 1
ATOM 2187 O O . ILE A 1 268 ? -19.160 6.264 1.699 1.00 92.19 268 ILE A O 1
ATOM 2191 N N . ASP A 1 269 ? -17.194 7.368 1.775 1.00 90.88 269 ASP A N 1
ATOM 2192 C CA . ASP A 1 269 ? -17.610 8.575 1.066 1.00 90.88 269 ASP A CA 1
ATOM 2193 C C . ASP A 1 269 ? -16.884 8.691 -0.271 1.00 90.88 269 ASP A C 1
ATOM 2195 O O . ASP A 1 269 ? -15.700 8.363 -0.380 1.00 90.88 269 ASP A O 1
ATOM 2199 N N . ILE A 1 270 ? -17.591 9.175 -1.291 1.00 90.88 270 ILE A N 1
ATOM 2200 C CA . ILE A 1 270 ? -17.032 9.429 -2.618 1.00 90.88 270 ILE A CA 1
ATOM 2201 C C . ILE A 1 270 ? -17.239 10.883 -3.013 1.00 90.88 270 ILE A C 1
ATOM 2203 O O . ILE A 1 270 ? -18.343 11.425 -2.938 1.00 90.88 270 ILE A O 1
ATOM 2207 N N . PHE A 1 271 ? -16.159 11.472 -3.509 1.00 88.31 271 PHE A N 1
ATOM 2208 C CA . PHE A 1 271 ? -16.089 12.828 -4.021 1.00 88.31 271 PHE A CA 1
ATOM 2209 C C . PHE A 1 271 ? -15.604 12.805 -5.468 1.00 88.31 271 PHE A C 1
ATOM 2211 O O . PHE A 1 271 ? -14.712 12.031 -5.824 1.00 88.31 271 PHE A O 1
ATOM 2218 N N . ASP A 1 272 ? -16.163 13.669 -6.306 1.00 84.69 272 ASP A N 1
ATOM 2219 C CA . ASP A 1 272 ? -15.587 13.992 -7.603 1.00 84.69 272 ASP A CA 1
ATOM 2220 C C . ASP A 1 272 ? -14.377 14.900 -7.372 1.00 84.69 272 ASP A C 1
ATOM 2222 O O . ASP A 1 272 ? -14.493 15.991 -6.812 1.00 84.69 272 ASP A O 1
ATOM 2226 N N . LYS A 1 273 ? -13.198 14.437 -7.781 1.00 82.81 273 LYS A N 1
ATOM 2227 C CA . LYS A 1 273 ? -11.930 15.134 -7.570 1.00 82.81 273 LYS A CA 1
ATOM 2228 C C . LYS A 1 273 ? -11.753 16.330 -8.506 1.00 82.81 273 LYS A C 1
ATOM 2230 O O . LYS A 1 273 ? -10.994 17.234 -8.180 1.00 82.81 273 LYS A O 1
ATOM 2235 N N . ILE A 1 274 ? -12.419 16.326 -9.659 1.00 77.69 274 ILE A N 1
ATOM 2236 C CA . ILE A 1 274 ? -12.316 17.390 -10.664 1.00 77.69 274 ILE A CA 1
ATOM 2237 C C . ILE A 1 274 ? -13.301 18.499 -10.323 1.00 77.69 274 ILE A C 1
ATOM 2239 O O . ILE A 1 274 ? -12.925 19.666 -10.269 1.00 77.69 274 ILE A O 1
ATOM 2243 N N . LEU A 1 275 ? -14.557 18.128 -10.070 1.00 79.31 275 LEU A N 1
ATOM 2244 C CA . LEU A 1 275 ? -15.607 19.087 -9.724 1.00 79.31 275 LEU A CA 1
ATOM 2245 C C . LEU A 1 275 ? -15.576 19.496 -8.247 1.00 79.31 275 LEU A C 1
ATOM 2247 O O . LEU A 1 275 ? -16.271 20.435 -7.874 1.00 79.31 275 LEU A O 1
ATOM 2251 N N . LEU A 1 276 ? -14.798 18.796 -7.413 1.00 79.31 276 LEU A N 1
ATOM 2252 C CA . LEU A 1 276 ? -14.747 18.978 -5.958 1.00 79.31 276 LEU A CA 1
ATOM 2253 C C . LEU A 1 276 ? -16.138 18.872 -5.311 1.00 79.31 276 LEU A C 1
ATOM 2255 O O . LEU A 1 276 ? -16.461 19.582 -4.361 1.00 79.31 276 LEU A O 1
ATOM 2259 N N . THR A 1 277 ? -16.978 17.980 -5.840 1.00 84.19 277 THR A N 1
ATOM 2260 C CA . THR A 1 277 ? -18.355 17.778 -5.372 1.00 84.19 277 THR A CA 1
ATOM 2261 C C . THR A 1 277 ? -18.500 16.448 -4.651 1.00 84.19 277 THR A C 1
ATOM 2263 O O . THR A 1 277 ? -17.853 15.457 -4.983 1.00 84.19 277 THR A O 1
ATOM 2266 N N . TYR A 1 278 ? -19.367 16.416 -3.644 1.00 86.94 278 TYR A N 1
ATOM 2267 C CA . TYR A 1 278 ? -19.756 15.175 -2.984 1.00 86.94 278 TYR A CA 1
ATOM 2268 C C . TYR A 1 278 ? -20.711 14.370 -3.873 1.00 86.94 278 TYR A C 1
ATOM 2270 O O . TYR A 1 278 ? -21.653 14.935 -4.426 1.00 86.94 278 TYR A O 1
ATOM 2278 N N . VAL A 1 279 ? -20.486 13.058 -3.987 1.00 87.44 279 VAL A N 1
ATOM 2279 C CA . VAL A 1 279 ? -21.259 12.180 -4.881 1.00 87.44 279 VAL A CA 1
ATOM 2280 C C . VAL A 1 279 ? -22.198 11.267 -4.097 1.00 87.44 279 VAL A C 1
ATOM 2282 O O . VAL A 1 279 ? -23.403 11.273 -4.342 1.00 87.44 279 VAL A O 1
ATOM 2285 N N . ALA A 1 280 ? -21.662 10.447 -3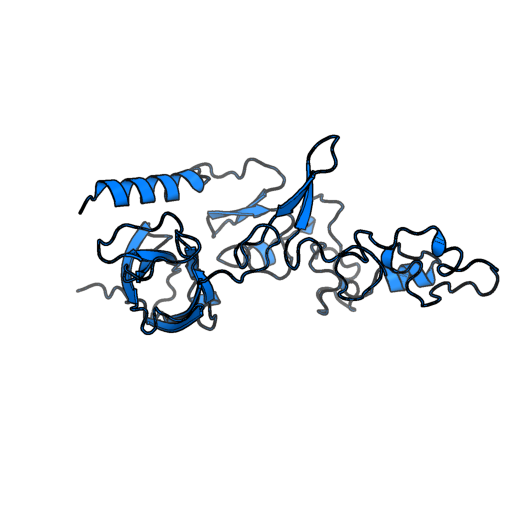.188 1.00 88.75 280 ALA A N 1
ATOM 2286 C CA . ALA A 1 280 ? -22.433 9.421 -2.484 1.00 88.75 280 ALA A CA 1
ATOM 2287 C C . ALA A 1 280 ? -21.712 8.889 -1.236 1.00 88.75 280 ALA A C 1
ATOM 2289 O O . ALA A 1 280 ? -20.491 9.006 -1.120 1.00 88.75 280 ALA A O 1
ATOM 2290 N N . SER A 1 281 ? -22.480 8.234 -0.356 1.00 92.06 281 SER A N 1
ATOM 2291 C CA . SER A 1 281 ? -21.988 7.481 0.804 1.00 92.06 281 SER A CA 1
ATOM 2292 C C . SER A 1 281 ? -22.531 6.059 0.865 1.00 92.06 281 SER A C 1
ATOM 2294 O O . SER A 1 281 ? -23.655 5.778 0.446 1.00 92.06 281 SER A O 1
ATOM 2296 N N . TRP A 1 282 ? -21.755 5.173 1.490 1.00 92.12 282 TRP A N 1
ATOM 2297 C CA . TRP A 1 282 ? -22.164 3.823 1.864 1.00 92.12 282 TRP A CA 1
ATOM 2298 C C . TRP A 1 282 ? -21.825 3.520 3.323 1.00 92.12 282 TRP A C 1
ATOM 2300 O O . TRP A 1 282 ? -20.870 4.054 3.894 1.00 92.12 282 TRP A O 1
ATOM 2310 N N . TYR A 1 283 ? -22.608 2.613 3.906 1.00 90.94 283 TYR A N 1
ATOM 2311 C CA . TYR A 1 283 ? -22.390 2.058 5.237 1.00 90.94 283 TYR A CA 1
ATOM 2312 C C . TYR A 1 283 ? -22.362 0.533 5.148 1.00 90.94 283 TYR A C 1
ATOM 2314 O O . TYR A 1 283 ? -23.308 -0.078 4.649 1.00 90.94 283 TYR A O 1
ATOM 2322 N N . LEU A 1 284 ? -21.284 -0.085 5.632 1.00 89.56 284 LEU A N 1
ATOM 2323 C CA . LEU A 1 284 ? -21.128 -1.538 5.685 1.00 89.56 284 LEU A CA 1
ATOM 2324 C C . LEU A 1 284 ? -21.078 -1.990 7.144 1.00 89.56 284 LEU A C 1
ATOM 2326 O O . LEU A 1 284 ? -20.234 -1.540 7.924 1.00 89.56 284 LEU A O 1
ATOM 2330 N N . SER A 1 285 ? -21.975 -2.901 7.511 1.00 87.69 285 SER A N 1
ATOM 2331 C CA . SER A 1 285 ? -21.976 -3.524 8.832 1.00 87.69 285 SER A CA 1
ATOM 2332 C C . SER A 1 285 ? -20.918 -4.626 8.925 1.00 87.69 285 SER A C 1
ATOM 2334 O O . SER A 1 285 ? -20.603 -5.307 7.947 1.00 87.69 285 SER A O 1
ATOM 2336 N N . ILE A 1 286 ? -20.360 -4.811 10.124 1.00 87.25 286 ILE A N 1
ATOM 2337 C CA . ILE A 1 286 ? -19.385 -5.868 10.408 1.00 87.25 286 ILE A CA 1
ATOM 2338 C C . ILE A 1 286 ? -20.123 -7.016 11.114 1.00 87.25 286 ILE A C 1
ATOM 2340 O O . ILE A 1 286 ? -20.504 -6.852 12.275 1.00 87.25 286 ILE A O 1
ATOM 2344 N N . PRO A 1 287 ? -20.332 -8.172 10.457 1.00 76.12 287 PRO A N 1
ATOM 2345 C CA . PRO A 1 287 ? -21.225 -9.214 10.966 1.00 76.12 287 PRO A CA 1
ATOM 2346 C C . PRO A 1 287 ? -20.662 -9.966 12.180 1.00 76.12 287 PRO A C 1
ATOM 2348 O O . PRO A 1 287 ? -21.405 -10.283 13.104 1.00 76.12 287 PRO A O 1
ATOM 2351 N N . PHE A 1 288 ? -19.353 -10.245 12.209 1.00 78.94 288 PHE A N 1
ATOM 2352 C CA . PHE A 1 288 ? -18.732 -11.106 13.223 1.00 78.94 288 PHE A CA 1
ATOM 2353 C C . PHE A 1 288 ? -17.671 -10.362 14.029 1.00 78.94 288 PHE A C 1
ATOM 2355 O O . PHE A 1 288 ? -16.461 -10.512 13.849 1.00 78.94 288 PHE A O 1
ATOM 2362 N N . GLN A 1 289 ? -18.124 -9.547 14.972 1.00 74.06 289 GLN A N 1
ATOM 2363 C CA . GLN A 1 289 ? -17.238 -8.680 15.745 1.00 74.06 289 GLN A CA 1
ATOM 2364 C C . GLN A 1 289 ? -16.284 -9.401 16.705 1.00 74.06 289 GLN A C 1
ATOM 2366 O O . GLN A 1 289 ? -15.268 -8.813 17.079 1.00 74.06 289 GLN A O 1
ATOM 2371 N N . PHE A 1 290 ? -16.576 -10.649 17.072 1.00 74.31 290 PHE A N 1
ATOM 2372 C CA . PHE A 1 290 ? -15.698 -11.482 17.897 1.00 74.31 290 PHE A CA 1
ATOM 2373 C C . PHE A 1 290 ? -14.484 -12.018 17.124 1.00 74.31 290 PHE A C 1
ATOM 2375 O O . PHE A 1 290 ? -13.501 -12.431 17.739 1.00 74.31 290 PHE A O 1
ATOM 2382 N N . LEU A 1 291 ? -14.530 -12.031 15.785 1.00 81.50 291 LEU A N 1
ATOM 2383 C CA . LEU A 1 291 ? -13.416 -12.529 14.989 1.00 81.50 291 LEU A CA 1
ATOM 2384 C C . LEU A 1 291 ? -12.243 -11.542 15.030 1.00 81.50 291 LEU A C 1
ATOM 2386 O O . LEU A 1 291 ? -12.438 -10.340 14.827 1.00 81.50 291 LEU A O 1
ATOM 2390 N N . PRO A 1 292 ? -11.004 -12.036 15.207 1.00 77.00 292 PRO A N 1
ATOM 2391 C CA . PRO A 1 292 ? -9.826 -11.178 15.196 1.00 77.00 292 PRO A CA 1
ATOM 2392 C C . PRO A 1 292 ? -9.600 -10.541 13.820 1.00 77.00 292 PRO A C 1
ATOM 2394 O O . PRO A 1 292 ? -9.091 -9.427 13.729 1.00 77.00 292 PRO A O 1
ATOM 2397 N N . VAL A 1 293 ? -9.995 -11.228 12.744 1.00 84.19 293 VAL A N 1
ATOM 2398 C CA . VAL A 1 293 ? -9.925 -10.703 11.380 1.00 84.19 293 VAL A CA 1
ATOM 2399 C C . VAL A 1 293 ? -11.269 -10.882 10.693 1.00 84.19 293 VAL A C 1
ATOM 2401 O O . VAL A 1 293 ? -11.719 -12.009 10.500 1.00 84.19 293 VAL A O 1
ATOM 2404 N N . ASN A 1 294 ? -11.875 -9.770 10.279 1.00 87.12 294 ASN A N 1
ATOM 2405 C CA . ASN A 1 294 ? -13.083 -9.771 9.457 1.00 87.12 294 ASN A CA 1
ATOM 2406 C C . ASN A 1 294 ? -12.705 -9.563 7.992 1.00 87.12 294 ASN A C 1
ATOM 2408 O O . ASN A 1 294 ? -11.947 -8.648 7.683 1.00 87.12 294 ASN A O 1
ATOM 2412 N N . ARG A 1 295 ? -13.214 -10.407 7.090 1.00 88.88 295 ARG A N 1
ATOM 2413 C CA . ARG A 1 295 ? -13.037 -10.246 5.641 1.00 88.88 295 ARG A CA 1
ATOM 2414 C C . ARG A 1 295 ? -14.367 -9.821 5.034 1.00 88.88 295 ARG A C 1
ATOM 2416 O O . ARG A 1 295 ? -15.337 -10.562 5.144 1.00 88.88 295 ARG A O 1
ATOM 2423 N N . ILE A 1 296 ? -14.403 -8.641 4.428 1.00 91.00 296 ILE A N 1
ATOM 2424 C CA . ILE A 1 296 ? -15.600 -8.064 3.811 1.00 91.00 296 ILE A CA 1
ATOM 2425 C C . ILE A 1 296 ? -15.263 -7.785 2.353 1.00 91.00 296 ILE A C 1
ATOM 2427 O O . ILE A 1 296 ? -14.285 -7.101 2.073 1.00 91.00 296 ILE A O 1
ATOM 2431 N N . ALA A 1 297 ? -16.059 -8.318 1.432 1.00 91.75 297 ALA A N 1
ATOM 2432 C CA . ALA A 1 297 ? -15.920 -8.060 0.007 1.00 91.75 297 ALA A CA 1
ATOM 2433 C C . ALA A 1 297 ? -17.246 -7.520 -0.525 1.00 91.75 297 ALA A C 1
ATOM 2435 O O . ALA A 1 297 ? -18.285 -8.142 -0.308 1.00 91.75 297 ALA A O 1
ATOM 2436 N N . THR A 1 298 ? -17.220 -6.365 -1.185 1.00 91.25 298 THR A N 1
ATOM 2437 C CA . THR A 1 298 ? -18.433 -5.751 -1.731 1.00 91.25 298 THR A CA 1
ATOM 2438 C C . THR A 1 298 ? -18.164 -5.008 -3.033 1.00 91.25 298 THR A C 1
ATOM 2440 O O . THR A 1 298 ? -17.057 -4.520 -3.277 1.00 91.25 298 THR A O 1
ATOM 2443 N N . GLN A 1 299 ? -19.199 -4.932 -3.867 1.00 91.06 299 GLN A N 1
ATOM 2444 C CA . GLN A 1 299 ? -19.209 -4.150 -5.092 1.00 91.06 299 GLN A CA 1
ATOM 2445 C C . GLN A 1 299 ? -20.118 -2.932 -4.901 1.00 91.06 299 GLN A C 1
ATOM 2447 O O . GLN A 1 299 ? -21.291 -3.079 -4.557 1.00 91.06 299 GLN A O 1
ATOM 2452 N N . LEU A 1 300 ? -19.576 -1.734 -5.119 1.00 89.94 300 LEU A N 1
ATOM 2453 C CA . LEU A 1 300 ? -20.290 -0.465 -4.981 1.00 89.94 300 LEU A CA 1
ATOM 2454 C C . LEU A 1 300 ? -20.581 0.127 -6.360 1.00 89.94 300 LEU A C 1
ATOM 2456 O O . LEU A 1 300 ? -19.710 0.154 -7.229 1.00 89.94 300 LEU A O 1
ATOM 2460 N N . PHE A 1 301 ? -21.801 0.625 -6.552 1.00 88.44 301 PHE A N 1
ATOM 2461 C CA . PHE A 1 301 ? -22.228 1.264 -7.796 1.00 88.44 301 PHE A CA 1
ATOM 2462 C C . PHE A 1 301 ? -22.285 2.776 -7.608 1.00 88.44 301 PHE A C 1
ATOM 2464 O O . PHE A 1 301 ? -23.107 3.268 -6.839 1.00 88.44 301 PHE A O 1
ATOM 2471 N N . ILE A 1 302 ? -21.425 3.506 -8.315 1.00 85.81 302 ILE A N 1
ATOM 2472 C CA . ILE A 1 302 ? -21.394 4.968 -8.270 1.00 85.81 302 ILE A CA 1
ATOM 2473 C C . ILE A 1 302 ? -22.584 5.498 -9.089 1.00 85.81 302 ILE A C 1
ATOM 2475 O O . ILE A 1 302 ? -22.706 5.141 -10.268 1.00 85.81 302 ILE A O 1
ATOM 2479 N N . PRO A 1 303 ? -23.465 6.329 -8.503 1.00 82.00 303 PRO A N 1
ATOM 2480 C CA . PRO A 1 303 ? -24.614 6.866 -9.218 1.00 82.00 303 PRO A CA 1
ATOM 2481 C C . PRO A 1 303 ? -24.157 7.813 -10.333 1.00 82.00 303 PRO A C 1
ATOM 2483 O O . PRO A 1 303 ? -23.314 8.686 -10.128 1.00 82.00 303 PRO A O 1
ATOM 2486 N N . SER A 1 304 ? -24.726 7.658 -11.529 1.00 67.06 304 SER A N 1
ATOM 2487 C CA . SER A 1 304 ? -24.586 8.656 -12.587 1.00 67.06 304 SER A CA 1
ATOM 2488 C C . SER A 1 304 ? -25.491 9.839 -12.263 1.00 67.06 304 SER A C 1
ATOM 2490 O O . SER A 1 304 ? -26.690 9.644 -12.057 1.00 67.06 304 SER A O 1
ATOM 2492 N N . ILE A 1 305 ? -24.948 11.056 -12.267 1.00 61.59 305 ILE A N 1
ATOM 2493 C CA . ILE A 1 305 ? -25.760 12.274 -12.224 1.00 61.59 305 ILE A CA 1
ATOM 2494 C C . ILE A 1 305 ? -26.506 12.348 -13.561 1.00 61.59 305 ILE A C 1
ATOM 2496 O O . ILE A 1 305 ? -25.979 12.834 -14.560 1.00 61.59 305 ILE A O 1
ATOM 2500 N N . SER A 1 306 ? -27.721 11.806 -13.617 1.00 46.50 306 SER A N 1
ATOM 2501 C CA . SER A 1 306 ? -28.660 12.165 -14.671 1.00 46.50 306 SER A CA 1
ATOM 2502 C C . SER A 1 306 ? -29.053 13.611 -14.406 1.00 46.50 306 SER A C 1
ATOM 2504 O O . SER A 1 306 ? -29.697 13.881 -13.391 1.00 46.50 306 SER A O 1
ATOM 2506 N N . LEU A 1 307 ? -28.633 14.532 -15.277 1.00 39.50 307 LEU A N 1
ATOM 2507 C CA . LEU A 1 307 ? -29.197 15.878 -15.329 1.00 39.50 307 LEU A CA 1
ATOM 2508 C C . LEU A 1 307 ? -30.718 15.716 -15.383 1.00 39.50 307 LEU A C 1
ATOM 2510 O O . LEU A 1 307 ? -31.258 15.217 -16.371 1.00 39.50 307 LEU A O 1
ATOM 2514 N N . ILE A 1 308 ? -31.384 16.033 -14.274 1.00 35.53 308 ILE A N 1
ATOM 2515 C CA . ILE A 1 308 ? -32.835 16.144 -14.247 1.00 35.53 308 ILE A CA 1
ATOM 2516 C C . ILE A 1 308 ? -33.153 17.306 -15.190 1.00 35.53 308 ILE A C 1
ATOM 2518 O O . ILE A 1 308 ? -32.596 18.393 -15.039 1.00 35.53 308 ILE A O 1
ATOM 2522 N N . THR A 1 309 ? -33.952 16.973 -16.200 1.00 31.77 309 THR A N 1
ATOM 2523 C CA . THR A 1 309 ? -34.481 17.804 -17.292 1.00 31.77 309 THR A CA 1
ATOM 2524 C C . THR A 1 309 ? -34.896 19.205 -16.884 1.00 31.77 309 THR A C 1
ATOM 2526 O O . THR A 1 309 ? -35.591 19.307 -15.846 1.00 31.77 309 THR A O 1
#

Solvent-accessible surface area (backbone atoms only — not comparable to full-atom values): 19104 Å² total; per-residue (Å²): 136,60,69,64,60,56,48,52,51,49,50,52,58,50,59,79,56,56,79,69,50,91,60,94,55,61,88,46,95,63,40,36,64,33,90,87,47,82,40,77,44,51,54,72,52,34,32,38,89,53,71,79,32,84,80,37,58,40,58,72,51,75,47,60,76,53,94,53,89,73,49,47,66,34,88,84,38,80,75,44,33,35,17,68,72,44,41,65,68,85,53,74,83,31,75,89,36,64,46,51,58,51,68,62,65,58,25,50,77,68,77,47,81,58,78,80,57,48,55,67,86,54,85,76,61,83,63,91,85,54,100,68,51,54,60,54,73,51,87,79,51,70,53,72,40,95,74,46,68,77,67,86,58,85,64,60,93,79,88,80,77,73,12,66,80,25,49,76,44,70,52,69,98,80,61,44,79,44,40,51,50,49,91,63,28,38,66,80,29,20,78,41,75,47,54,35,35,41,40,35,42,30,55,44,75,72,74,95,63,92,67,91,60,43,33,38,34,41,39,36,46,26,43,82,86,64,52,72,46,96,62,69,50,76,48,79,49,36,64,93,80,39,54,86,47,72,49,76,45,78,50,69,58,91,49,89,75,68,68,85,90,60,58,55,33,40,39,36,41,36,28,34,63,81,80,72,38,83,71,51,75,50,78,45,80,61,90,59,79,88,48,57,64,38,80,46,74,50,77,46,74,54,82,63,86,71,79,80,128

Radius of gyration: 25.97 Å; Cα contacts (8 Å, |Δi|>4): 472; chains: 1; bounding box: 78×48×60 Å

Organism: NCBI:txid392033

Nearest PDB structures (foldseek):
  7qbe-assembly1_B  TM=4.314E-01  e=1.058E-03  Homo sapiens
  5nan-assembly1_B  TM=4.629E-01  e=1.910E-01  Homo sapiens
  8aj8-assembly4_G  TM=4.224E-01  e=1.693E-01  Sus scrofa
  7uwm-assembly1_C  TM=4.776E-01  e=6.021E-01  Homo sapiens
  4kkq-assembly1_B  TM=4.069E-01  e=2.745E-01  Vibrio cholerae MJ-1236

Mean predicted aligned error: 18.26 Å

pLDDT: mean 72.39, std 13.53, range [31.77, 93.25]

InterPro domains:
  IPR000742 EGF-like domain [PS00022] (179-190)
  IPR002172 Low-density lipoprotein (LDL) receptor class A repeat [PS50068] (25-65)
  IPR002172 Low-density lipoprotein (LDL) receptor class A repeat [SM00192] (25-62)
  IPR002172 Low-density lipoprotein (LDL) receptor class A repeat [SM00192] (63-106)
  IPR036055 LDL receptor-like superfamily [G3DSA:4.10.400.10] (22-67)
  IPR036055 LDL receptor-like superfamily [SSF57424] (26-64)
  IPR036055 LDL receptor-like superfamily [SSF57424] (67-102)
  IPR051221 Low-density lipoprotein receptor-related [PTHR22722] (22-164)